Protein AF-A0A933K6M2-F1 (afdb_monomer)

Nearest PDB structures (foldseek):
  7vci-assembly1_T  TM=2.658E-01  e=5.026E-01  Xenopus laevis
  9hcj-assembly1_T0  TM=4.580E-01  e=2.898E+00  Dictyostelium discoideum
  6jwp-assembly2_J  TM=2.900E-01  e=1.683E+00  Saccharomyces cerevisiae S288C
  7e7n-assembly1_A  TM=2.172E-01  e=1.171E+00  Ralstonia solanacearum
  4kxr-assembly1_C  TM=1.695E-01  e=6.798E-01  Mycobacterium tuberculosis H37Rv

pLDDT: mean 86.78, std 10.96, range [39.22, 98.31]

Foldseek 3Di:
DDADPNAAEDAFKEWEDVVVLLVVLQVLLLVFLAKEKAADQLVSLLVRVVSNPNRPHYHAEYCDVVSVVVRPPDDPNHDHAQEWEWEAEANDTWTWIWMAGQQKIWIFTHDNVDTDIIMIGRPNVVSVVCVVPVDRRPDNYYDHQKYKHFPVVLLVVVQVLLQVFQEKEKWADAPVSCVSSVVSNVVHNYAYEHAPPDPVCVVCLVPQSYFHFGSYQYWYHYHNHTWGWIWMDGHQKIWIWTGDDRDTGIIMIGPDSVVSVVVVVVRVVRRVPTHRSDDD

Mean predicted aligned error: 6.23 Å

Radius of gyration: 20.17 Å; Cα contacts (8 Å, |Δi|>4): 562; chains: 1; bounding box: 57×34×56 Å

Solvent-accessible surface area (backbone atoms only — not comparable to full-atom values): 14867 Å² total; per-residue (Å²): 129,56,69,56,98,90,20,44,51,42,65,47,29,37,39,39,53,60,73,60,35,53,51,51,51,52,51,53,43,64,75,44,60,40,36,35,44,30,40,49,60,60,71,54,46,53,65,50,53,73,59,51,72,86,34,88,54,64,43,43,31,31,65,37,72,69,46,63,76,66,44,75,88,68,58,90,80,51,39,64,34,68,25,51,42,27,32,36,50,68,85,41,83,25,44,41,13,40,41,37,46,95,70,38,37,33,42,40,31,26,54,103,90,42,79,77,45,28,36,38,39,48,38,65,70,58,51,51,50,53,66,75,62,41,57,67,79,70,40,74,56,75,41,52,53,29,39,33,36,49,46,65,61,34,49,50,56,49,52,63,47,39,68,72,30,65,30,34,36,39,36,45,61,58,68,69,59,48,64,70,45,42,83,37,34,74,76,24,56,52,39,37,34,37,50,79,82,42,73,62,50,71,79,41,40,88,39,89,53,34,26,26,38,66,75,54,48,49,29,33,31,52,74,89,38,84,26,45,51,20,36,39,35,48,63,82,42,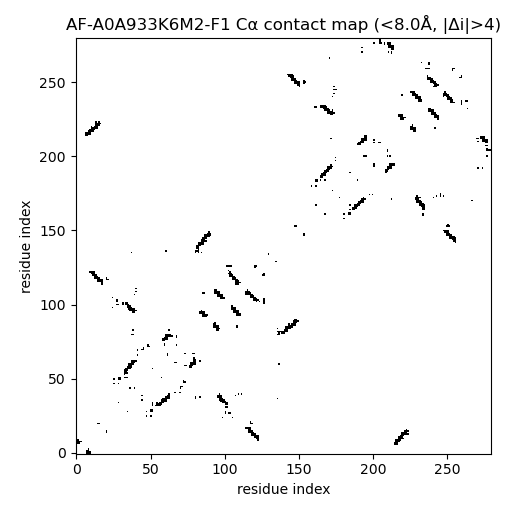32,34,42,42,32,30,49,96,92,45,66,70,39,26,33,36,41,66,30,64,69,60,29,50,53,53,48,52,51,48,57,51,50,57,72,75,29,42,73,45,67,83,130

Structure (mmCIF, N/CA/C/O backbone):
data_AF-A0A933K6M2-F1
#
_entry.id   AF-A0A933K6M2-F1
#
loop_
_atom_site.group_PDB
_atom_site.id
_atom_site.type_symbol
_atom_site.label_atom_id
_atom_site.label_alt_id
_atom_site.label_comp_id
_atom_site.label_asym_id
_atom_site.label_entity_id
_atom_site.label_seq_id
_atom_site.pdbx_PDB_ins_code
_atom_site.Cartn_x
_atom_site.Cartn_y
_atom_site.Cartn_z
_atom_site.occupancy
_atom_site.B_iso_or_equiv
_atom_site.auth_seq_id
_atom_site.auth_comp_id
_atom_site.auth_asym_id
_atom_site.auth_atom_id
_atom_site.pdbx_PDB_model_num
ATOM 1 N N . MET A 1 1 ? 19.913 -3.105 9.922 1.00 52.12 1 MET A N 1
ATOM 2 C CA . MET A 1 1 ? 19.134 -4.018 9.054 1.00 52.12 1 MET A CA 1
ATOM 3 C C . MET A 1 1 ? 19.790 -5.387 9.096 1.00 52.12 1 MET A C 1
ATOM 5 O O . MET A 1 1 ? 21.018 -5.410 9.120 1.00 52.12 1 MET A O 1
ATOM 9 N N . PRO A 1 2 ? 19.021 -6.485 9.157 1.00 52.66 2 PRO A N 1
ATOM 10 C CA . PRO A 1 2 ? 19.583 -7.828 9.236 1.00 52.66 2 PRO A CA 1
ATOM 11 C C . PRO A 1 2 ? 20.330 -8.190 7.946 1.00 52.66 2 PRO A C 1
ATOM 13 O O . PRO A 1 2 ? 19.919 -7.815 6.843 1.00 52.66 2 PRO A O 1
ATOM 16 N N . LEU A 1 3 ? 21.449 -8.891 8.117 1.00 47.53 3 LEU A N 1
ATOM 17 C CA . LEU A 1 3 ? 22.210 -9.506 7.038 1.00 47.53 3 LEU A CA 1
ATOM 18 C C . LEU A 1 3 ? 21.854 -10.993 7.006 1.00 47.53 3 LEU A C 1
ATOM 20 O O . LEU A 1 3 ? 21.979 -11.662 8.028 1.00 47.53 3 LEU A O 1
ATOM 24 N N . ASP A 1 4 ? 21.438 -11.501 5.852 1.00 49.44 4 ASP A N 1
ATOM 25 C CA . ASP A 1 4 ? 21.272 -12.934 5.596 1.00 49.44 4 ASP A CA 1
ATOM 26 C C . ASP A 1 4 ? 22.211 -13.327 4.455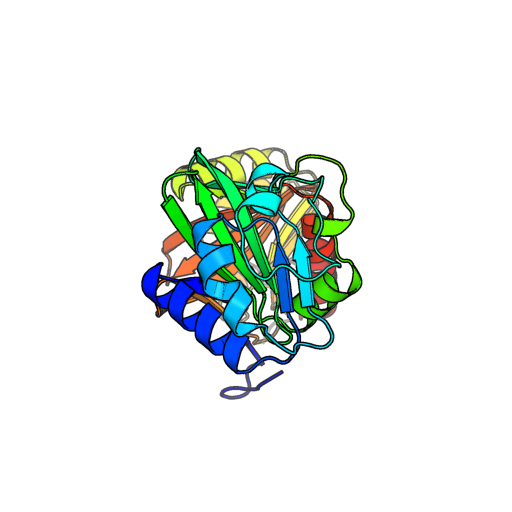 1.00 49.44 4 ASP A C 1
ATOM 28 O O . ASP A 1 4 ? 22.185 -12.717 3.384 1.00 49.44 4 ASP A O 1
ATOM 32 N N . GLN A 1 5 ? 23.103 -14.286 4.706 1.00 58.16 5 GLN A N 1
ATOM 33 C CA . GLN A 1 5 ? 24.136 -14.721 3.753 1.00 58.16 5 GLN A CA 1
ATOM 34 C C . GLN A 1 5 ? 24.934 -13.558 3.118 1.00 58.16 5 GLN A C 1
ATOM 36 O O . GLN A 1 5 ? 25.222 -13.557 1.920 1.00 58.16 5 GLN A O 1
ATOM 41 N N . GLY A 1 6 ? 25.260 -12.529 3.910 1.00 59.66 6 GLY A N 1
ATOM 42 C CA . GLY A 1 6 ? 25.994 -11.343 3.447 1.00 59.66 6 GLY A CA 1
ATOM 43 C C . GLY A 1 6 ? 25.158 -10.326 2.657 1.00 59.66 6 GLY A C 1
ATOM 44 O O . GLY A 1 6 ? 25.699 -9.318 2.207 1.00 59.66 6 GLY A O 1
ATOM 45 N N . ARG A 1 7 ? 23.846 -10.545 2.516 1.00 62.25 7 ARG A N 1
ATOM 46 C CA . ARG A 1 7 ? 22.919 -9.633 1.838 1.00 62.25 7 ARG A CA 1
ATOM 47 C C . ARG A 1 7 ? 22.041 -8.898 2.829 1.00 62.25 7 ARG A C 1
ATOM 49 O O . ARG A 1 7 ? 21.577 -9.470 3.809 1.00 62.25 7 ARG A O 1
ATOM 56 N N . TYR A 1 8 ? 21.753 -7.636 2.537 1.00 70.00 8 TYR A N 1
ATOM 57 C CA . TYR A 1 8 ? 20.709 -6.915 3.258 1.00 70.00 8 TYR A CA 1
ATOM 58 C C . TYR A 1 8 ? 19.358 -7.550 2.944 1.00 70.00 8 TYR A C 1
ATOM 60 O O . TYR A 1 8 ? 19.013 -7.700 1.778 1.00 70.00 8 TYR A O 1
ATOM 68 N N . VAL A 1 9 ? 18.580 -7.912 3.958 1.00 71.31 9 VAL A N 1
ATOM 69 C CA . VAL A 1 9 ? 17.238 -8.466 3.749 1.00 71.31 9 VAL A CA 1
ATOM 70 C C . VAL A 1 9 ? 16.207 -7.551 4.387 1.00 71.31 9 VAL A C 1
ATOM 72 O O . VAL A 1 9 ? 16.326 -7.177 5.553 1.00 71.31 9 VAL A O 1
ATOM 75 N N . LEU A 1 10 ? 15.198 -7.171 3.603 1.00 78.44 10 LEU A N 1
ATOM 76 C CA . LEU A 1 10 ? 14.096 -6.329 4.046 1.00 78.44 10 LEU A CA 1
ATOM 77 C C . LEU A 1 10 ? 12.763 -6.927 3.593 1.00 78.44 10 LEU A C 1
ATOM 79 O O . LEU A 1 10 ? 12.422 -6.889 2.409 1.00 78.44 10 LEU A O 1
ATOM 83 N N . LYS A 1 11 ? 11.991 -7.424 4.564 1.00 83.81 11 LYS A N 1
ATOM 84 C CA . LYS A 1 11 ? 10.558 -7.668 4.395 1.00 83.81 11 LYS A CA 1
ATOM 85 C C . LYS A 1 11 ? 9.846 -6.323 4.462 1.00 83.81 11 LYS A C 1
ATOM 87 O O . LYS A 1 11 ? 9.795 -5.704 5.524 1.00 83.81 11 LYS A O 1
ATOM 92 N N . VAL A 1 12 ? 9.313 -5.869 3.335 1.00 82.69 12 VAL A N 1
ATOM 93 C CA . VAL A 1 12 ? 8.558 -4.609 3.282 1.00 82.69 12 VAL A CA 1
ATOM 94 C C . VAL A 1 12 ? 7.199 -4.787 3.950 1.00 82.69 12 VAL A C 1
ATOM 96 O O . VAL A 1 12 ? 6.752 -3.921 4.700 1.00 82.69 12 VAL A O 1
ATOM 99 N N . GLY A 1 13 ? 6.557 -5.928 3.712 1.00 87.69 13 GLY A N 1
ATOM 100 C CA . GLY A 1 13 ? 5.227 -6.190 4.225 1.00 87.69 13 GLY A CA 1
ATOM 101 C C . GLY A 1 13 ? 4.684 -7.560 3.854 1.00 87.69 13 GLY A C 1
ATOM 102 O O . GLY A 1 13 ? 5.398 -8.412 3.315 1.00 87.69 13 GLY A O 1
ATOM 103 N N . GLU A 1 14 ? 3.412 -7.760 4.172 1.00 92.19 14 GLU A N 1
ATOM 104 C CA . GLU A 1 14 ? 2.682 -9.000 3.927 1.00 92.19 14 GLU A CA 1
ATOM 105 C C . GLU A 1 14 ? 1.222 -8.726 3.564 1.00 92.19 14 GLU A C 1
ATOM 107 O O . GLU A 1 14 ? 0.588 -7.862 4.155 1.00 92.19 14 GLU A O 1
ATOM 112 N N . ILE A 1 15 ? 0.677 -9.454 2.592 1.00 91.00 15 ILE A N 1
ATOM 113 C CA . ILE A 1 15 ? -0.762 -9.531 2.329 1.00 91.00 15 ILE A CA 1
ATOM 114 C C . ILE A 1 15 ? -1.248 -10.860 2.887 1.00 91.00 15 ILE A C 1
ATOM 116 O O . ILE A 1 15 ? -0.758 -11.922 2.492 1.00 91.00 15 ILE A O 1
ATOM 120 N N . PHE A 1 16 ? -2.227 -10.779 3.780 1.00 92.50 16 PHE A N 1
ATOM 121 C CA . PHE A 1 16 ? -2.747 -11.927 4.502 1.00 92.50 16 PHE A CA 1
ATOM 122 C C . PHE A 1 16 ? -4.028 -12.461 3.875 1.00 92.50 16 PHE A C 1
ATOM 124 O O . PHE A 1 16 ? -4.884 -11.700 3.419 1.00 92.50 16 PHE A O 1
ATOM 131 N N . GLU A 1 17 ? -4.210 -13.772 4.013 1.00 93.56 17 GLU A N 1
ATOM 132 C CA . GLU A 1 17 ? -5.548 -14.347 4.124 1.00 93.56 17 GLU A CA 1
ATOM 133 C C . GLU A 1 17 ? -6.270 -13.717 5.317 1.00 93.56 17 GLU A C 1
ATOM 135 O O . GLU A 1 17 ? -5.686 -13.594 6.398 1.00 93.56 17 GLU A O 1
ATOM 140 N N . ILE A 1 18 ? -7.537 -13.336 5.150 1.00 95.31 18 ILE A N 1
ATOM 141 C CA . ILE A 1 18 ? -8.247 -12.507 6.138 1.00 95.31 18 ILE A CA 1
ATOM 142 C C . ILE A 1 18 ? -8.196 -13.090 7.560 1.00 95.31 18 ILE A C 1
ATOM 144 O O . ILE A 1 18 ? -7.802 -12.352 8.466 1.00 95.31 18 ILE A O 1
ATOM 148 N N . PRO A 1 19 ? -8.483 -14.387 7.801 1.00 96.00 19 PRO A N 1
ATOM 149 C CA . PRO A 1 19 ? -8.403 -14.948 9.149 1.00 96.00 19 PRO A CA 1
ATOM 150 C C . PRO A 1 19 ? -7.000 -14.849 9.763 1.00 96.00 19 PRO A C 1
ATOM 152 O O . PRO A 1 19 ? -6.864 -14.512 10.938 1.00 96.00 19 PRO A O 1
ATOM 155 N N . LYS A 1 20 ? -5.949 -15.082 8.963 1.00 95.56 20 LYS A N 1
ATOM 156 C CA . LYS A 1 20 ? -4.553 -14.979 9.416 1.00 95.56 20 LYS A CA 1
ATOM 157 C C . LYS A 1 20 ? -4.180 -13.534 9.735 1.00 95.56 20 LYS A C 1
ATOM 159 O O . LYS A 1 20 ? -3.557 -13.285 10.760 1.00 95.56 20 LYS A O 1
ATOM 164 N N . GLY A 1 21 ? -4.601 -12.586 8.897 1.00 95.94 21 GLY A N 1
ATOM 165 C CA . GLY A 1 21 ? -4.358 -11.161 9.118 1.00 95.94 21 GLY A CA 1
ATOM 166 C C . GLY A 1 21 ? -5.023 -10.663 10.397 1.00 95.94 21 GLY A C 1
ATOM 167 O O . GLY A 1 21 ? -4.386 -9.984 11.196 1.00 95.94 21 GLY A O 1
ATOM 168 N N . LEU A 1 22 ? -6.276 -11.062 10.640 1.00 97.75 22 LEU A N 1
ATOM 169 C CA . LEU A 1 22 ? -6.982 -10.727 11.878 1.00 97.75 22 LEU A CA 1
ATOM 170 C C . LEU A 1 22 ? -6.303 -11.325 13.113 1.00 97.75 22 LEU A C 1
ATOM 172 O O . LEU A 1 22 ? -6.186 -10.629 14.117 1.00 97.75 22 LEU A O 1
ATOM 176 N N . ALA A 1 23 ? -5.844 -12.577 13.043 1.00 97.44 23 ALA A N 1
ATOM 177 C CA . ALA A 1 23 ? -5.113 -13.213 14.137 1.00 97.44 23 ALA A CA 1
ATOM 178 C C . ALA A 1 23 ? -3.768 -12.518 14.411 1.00 97.44 23 ALA A C 1
ATOM 180 O O . ALA A 1 23 ? -3.417 -12.287 15.566 1.00 97.44 23 ALA A O 1
ATOM 181 N N . GLN A 1 24 ? -3.044 -12.128 13.358 1.00 96.81 24 GLN A N 1
ATOM 182 C CA . GLN A 1 24 ? -1.769 -11.426 13.488 1.00 96.81 24 GLN A CA 1
ATOM 183 C C . GLN A 1 24 ? -1.942 -10.027 14.099 1.00 96.81 24 GLN A C 1
ATOM 185 O O . GLN A 1 24 ? -1.180 -9.655 14.988 1.00 96.81 24 GLN A O 1
ATOM 190 N N . ILE A 1 25 ? -2.972 -9.278 13.685 1.00 98.12 25 ILE A N 1
ATOM 191 C CA . ILE A 1 25 ? -3.348 -7.997 14.307 1.00 98.12 25 ILE A CA 1
ATOM 192 C C . ILE A 1 25 ? -3.617 -8.186 15.803 1.00 98.12 25 ILE A C 1
ATOM 194 O O . ILE A 1 25 ? -3.141 -7.409 16.627 1.00 98.12 25 ILE A O 1
ATOM 198 N N . GLU A 1 26 ? -4.386 -9.217 16.153 1.00 98.31 26 GLU A N 1
ATOM 199 C CA . GLU A 1 26 ? -4.753 -9.527 17.533 1.00 98.31 26 GLU A CA 1
ATOM 200 C C . GLU A 1 26 ? -3.519 -9.772 18.408 1.00 98.31 26 GLU A C 1
ATOM 202 O O . GLU A 1 26 ? -3.407 -9.225 19.507 1.00 98.31 26 GLU A O 1
ATOM 207 N N . GLU A 1 27 ? -2.575 -10.563 17.897 1.00 97.62 27 GLU A N 1
ATOM 208 C CA . GLU A 1 27 ? -1.323 -10.878 18.579 1.00 97.62 27 GLU A CA 1
ATOM 209 C C . GLU A 1 27 ? -0.429 -9.644 18.745 1.00 97.62 27 GLU A C 1
ATOM 211 O O . GLU A 1 27 ? 0.088 -9.383 19.835 1.00 97.62 27 GLU A O 1
ATOM 216 N N . ASP A 1 28 ? -0.285 -8.844 17.689 1.00 97.31 28 ASP A N 1
ATOM 217 C CA . ASP A 1 28 ? 0.512 -7.620 17.725 1.00 97.31 28 ASP A CA 1
ATOM 218 C C . ASP A 1 28 ? -0.063 -6.588 18.690 1.00 97.31 28 ASP A C 1
ATOM 220 O O . ASP A 1 28 ? 0.702 -5.925 19.396 1.00 97.31 28 ASP A O 1
ATOM 224 N N . LEU A 1 29 ? -1.392 -6.463 18.753 1.00 97.88 29 LEU A N 1
ATOM 225 C CA . LEU A 1 29 ? -2.043 -5.657 19.776 1.00 97.88 29 LEU A CA 1
ATOM 226 C C . LEU A 1 29 ? -1.671 -6.219 21.149 1.00 97.88 29 LEU A C 1
ATOM 228 O O . LEU A 1 29 ? -0.980 -5.533 21.887 1.00 97.88 29 LEU A O 1
ATOM 232 N N . ARG A 1 30 ? -1.954 -7.486 21.473 1.00 96.69 30 ARG A N 1
ATOM 233 C CA . ARG A 1 30 ? -1.632 -8.058 22.803 1.00 96.69 30 ARG A CA 1
ATOM 234 C C . ARG A 1 30 ? -0.191 -7.826 23.275 1.00 96.69 30 ARG A C 1
ATOM 236 O O . ARG A 1 30 ? 0.030 -7.604 24.467 1.00 96.69 30 ARG A O 1
ATOM 243 N N . ARG A 1 31 ? 0.784 -7.871 22.363 1.00 95.94 31 ARG A N 1
ATOM 244 C CA . ARG A 1 31 ? 2.211 -7.640 22.661 1.00 95.94 31 ARG A CA 1
ATOM 245 C C . ARG A 1 31 ? 2.594 -6.164 22.772 1.00 95.94 31 ARG A C 1
ATOM 247 O O . ARG A 1 31 ? 3.652 -5.838 23.310 1.00 95.94 31 ARG A O 1
ATOM 254 N N . SER A 1 32 ? 1.757 -5.270 22.267 1.00 95.62 32 SER A N 1
ATOM 255 C CA . SER A 1 32 ? 1.987 -3.833 22.256 1.00 95.62 32 SER A CA 1
ATOM 256 C C . SER A 1 32 ? 1.527 -3.154 23.548 1.00 95.62 32 SER A C 1
ATOM 258 O O . SER A 1 32 ? 0.744 -3.668 24.343 1.00 95.62 32 SER A O 1
ATOM 260 N N . ARG A 1 33 ? 2.043 -1.941 23.766 1.00 94.25 33 ARG A N 1
ATOM 261 C CA . ARG A 1 33 ? 1.618 -1.022 24.846 1.00 94.25 33 ARG A CA 1
ATOM 262 C C . ARG A 1 33 ? 1.109 0.321 24.318 1.00 94.25 33 ARG A C 1
ATOM 264 O O . ARG A 1 33 ? 0.780 1.224 25.088 1.00 94.25 33 ARG A O 1
ATOM 271 N N . LYS A 1 34 ? 1.105 0.460 22.995 1.00 94.88 34 LYS A N 1
ATOM 272 C CA . LYS A 1 34 ? 0.702 1.640 22.244 1.00 94.88 34 LYS A CA 1
ATOM 273 C C . LYS A 1 34 ? 0.085 1.166 20.935 1.00 94.88 34 LYS A C 1
ATOM 275 O O . LYS A 1 34 ? 0.632 0.257 20.318 1.00 94.88 34 LYS A O 1
ATOM 280 N N . ALA A 1 35 ? -1.006 1.790 20.514 1.00 95.81 35 ALA A N 1
ATOM 281 C CA . ALA A 1 35 ? -1.608 1.523 19.219 1.00 95.81 35 ALA A CA 1
ATOM 282 C C . ALA A 1 35 ? -2.380 2.746 18.718 1.00 95.81 35 ALA A C 1
ATOM 284 O O . ALA A 1 35 ? -2.786 3.599 19.506 1.00 95.81 35 ALA A O 1
ATOM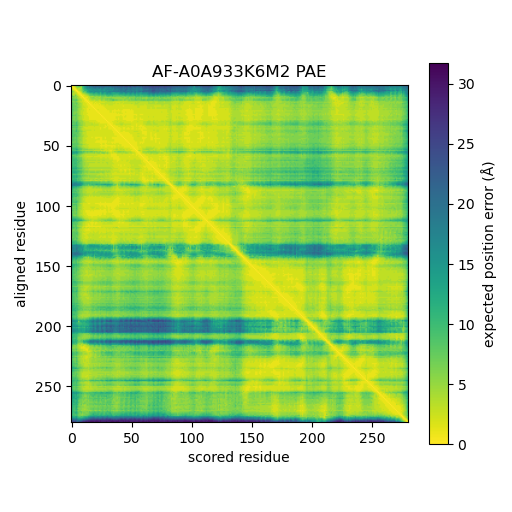 285 N N . ARG A 1 36 ? -2.605 2.811 17.411 1.00 94.50 36 ARG A N 1
ATOM 286 C CA . ARG A 1 36 ? -3.594 3.695 16.798 1.00 94.50 36 ARG A CA 1
ATOM 287 C C . ARG A 1 36 ? -4.570 2.842 16.001 1.00 94.50 36 ARG A C 1
ATOM 289 O O . ARG A 1 36 ? -4.126 2.041 15.184 1.00 94.50 36 ARG A O 1
ATOM 296 N N . LEU A 1 37 ? -5.863 3.016 16.249 1.00 95.12 37 LEU A N 1
ATOM 297 C CA . LEU A 1 37 ? -6.948 2.343 15.537 1.00 95.12 37 LEU A CA 1
ATOM 298 C C . LEU A 1 37 ? -7.756 3.405 14.801 1.00 95.12 37 LEU A C 1
ATOM 300 O O . LEU A 1 37 ? -8.379 4.244 15.444 1.00 95.12 37 LEU A O 1
ATOM 304 N N . ASN A 1 38 ? -7.738 3.388 13.472 1.00 92.81 38 ASN A N 1
ATOM 305 C CA . ASN A 1 38 ? -8.387 4.406 12.655 1.00 92.81 38 ASN A CA 1
ATOM 306 C C . ASN A 1 38 ? -9.284 3.784 11.591 1.00 92.81 38 ASN A C 1
ATOM 308 O O . ASN A 1 38 ? -8.859 2.871 10.890 1.00 92.81 38 ASN A O 1
ATOM 312 N N . ASN A 1 39 ? -10.475 4.352 11.407 1.00 92.50 39 ASN A N 1
ATOM 313 C CA . ASN A 1 39 ? -11.369 4.065 10.281 1.00 92.50 39 ASN A CA 1
ATOM 314 C C . ASN A 1 39 ? -11.649 2.561 10.069 1.00 92.50 39 ASN A C 1
ATOM 316 O O . ASN A 1 39 ? -11.747 2.065 8.943 1.00 92.50 39 ASN A O 1
ATOM 320 N N . LEU A 1 40 ? -11.714 1.811 11.171 1.00 94.62 40 LEU A N 1
ATOM 321 C CA . LEU A 1 40 ? -12.019 0.385 11.146 1.00 94.62 40 LEU A CA 1
ATOM 322 C C . LEU A 1 40 ? -13.525 0.173 10.966 1.00 94.62 40 LEU A C 1
ATOM 324 O O . LEU A 1 40 ? -14.306 0.975 11.482 1.00 94.62 40 LEU A O 1
ATOM 328 N N . PRO A 1 41 ? -13.956 -0.925 10.323 1.00 95.19 41 PRO A N 1
ATOM 329 C CA . PRO A 1 41 ? -15.353 -1.334 10.399 1.00 95.19 41 PRO A CA 1
ATOM 330 C C . PRO A 1 41 ? -15.742 -1.581 11.864 1.00 95.19 41 PRO A C 1
ATOM 332 O O . PRO A 1 41 ? -14.918 -2.036 12.666 1.00 95.19 41 PRO A O 1
ATOM 335 N N . THR A 1 42 ? -16.997 -1.286 12.212 1.00 95.50 42 THR A N 1
ATOM 336 C CA . THR A 1 42 ? -17.491 -1.307 13.601 1.00 95.50 42 THR A CA 1
ATOM 337 C C . THR A 1 42 ? -17.212 -2.630 14.304 1.00 95.50 42 THR A C 1
ATOM 339 O O . THR A 1 42 ? -16.688 -2.616 15.414 1.00 95.50 42 THR A O 1
ATOM 342 N N . ASP A 1 43 ? -17.436 -3.761 13.640 1.00 96.19 43 ASP A N 1
ATOM 343 C CA . ASP A 1 43 ? -17.205 -5.085 14.228 1.00 96.19 43 ASP A CA 1
ATOM 344 C C . ASP A 1 43 ? -15.737 -5.314 14.610 1.00 96.19 43 ASP A C 1
ATOM 346 O O . ASP A 1 43 ? -15.439 -5.901 15.652 1.00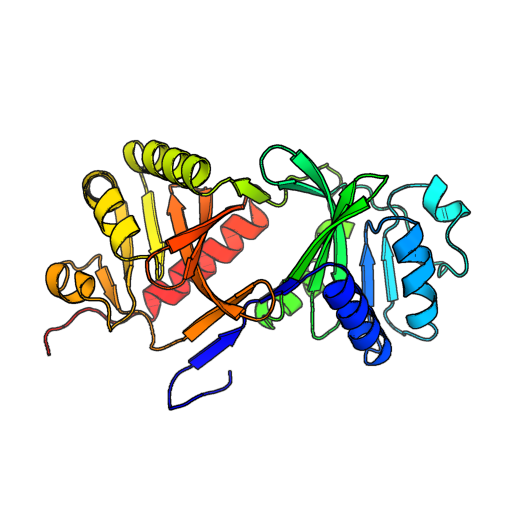 96.19 43 ASP A O 1
ATOM 350 N N . LEU A 1 44 ? -14.792 -4.800 13.813 1.00 96.94 44 LEU A N 1
ATOM 351 C CA . LEU A 1 44 ? -13.372 -4.879 14.156 1.00 96.94 44 LEU A CA 1
ATOM 352 C C . LEU A 1 44 ? -12.993 -3.912 15.272 1.00 96.94 44 LEU A C 1
ATOM 354 O O . LEU A 1 44 ? -12.163 -4.265 16.108 1.00 96.94 44 LEU A O 1
ATOM 358 N N . ALA A 1 45 ? -13.590 -2.719 15.314 1.00 96.00 45 ALA A N 1
ATOM 359 C CA . ALA A 1 45 ? -13.383 -1.796 16.425 1.00 96.00 45 ALA A CA 1
ATOM 360 C C . ALA A 1 45 ? -13.858 -2.426 17.747 1.00 96.00 45 ALA A C 1
ATOM 362 O O . ALA A 1 45 ? -13.095 -2.457 18.711 1.00 96.00 45 ALA A O 1
ATOM 363 N N . VAL A 1 46 ? -15.058 -3.021 17.761 1.00 96.69 46 VAL A N 1
ATOM 364 C CA . VAL A 1 46 ? -15.605 -3.768 18.909 1.00 96.69 46 VAL A CA 1
ATOM 365 C C . VAL A 1 46 ? -14.691 -4.932 19.299 1.00 96.69 46 VAL A C 1
ATOM 367 O O . VAL A 1 46 ? -14.436 -5.141 20.483 1.00 96.69 46 VAL A O 1
ATOM 370 N N . LYS A 1 47 ? -14.156 -5.669 18.318 1.00 96.81 47 LYS A N 1
ATOM 371 C CA . LYS A 1 47 ? -13.259 -6.804 18.569 1.00 96.81 47 LYS A CA 1
ATOM 372 C C . LYS A 1 47 ? -11.912 -6.382 19.168 1.00 96.81 47 LYS A C 1
ATOM 374 O O . LYS A 1 47 ? -11.421 -7.033 20.089 1.00 96.81 47 LYS A O 1
ATOM 379 N N . PHE A 1 48 ? -11.271 -5.354 18.616 1.00 97.56 48 PHE A N 1
ATOM 380 C CA . PHE A 1 48 ? -9.869 -5.046 18.915 1.00 97.56 48 PHE A CA 1
ATOM 381 C C . PHE A 1 48 ? -9.672 -4.038 20.040 1.00 97.56 48 PHE A C 1
ATOM 383 O O . PHE A 1 48 ? -8.656 -4.104 20.731 1.00 97.56 48 PHE A O 1
ATOM 390 N N . LEU A 1 49 ? -10.623 -3.134 20.267 1.00 96.00 49 LEU A N 1
ATOM 391 C CA . LEU A 1 49 ? -10.496 -2.120 21.309 1.00 96.00 49 LEU A CA 1
ATOM 392 C C . LEU A 1 49 ? -10.289 -2.716 22.720 1.00 96.00 49 LEU A C 1
ATOM 394 O O . LEU A 1 49 ? -9.383 -2.241 23.413 1.00 96.00 49 LEU A O 1
ATOM 398 N N . PRO A 1 50 ? -10.980 -3.802 23.136 1.00 96.44 50 PRO A N 1
ATOM 399 C CA . PRO A 1 50 ? -10.733 -4.444 24.431 1.00 96.44 50 PRO A CA 1
ATOM 400 C C . PRO A 1 50 ? -9.291 -4.937 24.636 1.00 96.44 50 PRO A C 1
ATOM 402 O O . PRO A 1 50 ? -8.824 -5.028 25.769 1.00 96.44 50 PRO A O 1
ATOM 405 N N . LEU A 1 51 ? -8.545 -5.216 23.561 1.00 96.88 51 LEU A N 1
ATOM 406 C CA . LEU A 1 51 ? -7.144 -5.659 23.638 1.00 96.88 51 LEU A CA 1
ATOM 407 C C . LEU A 1 51 ? -6.172 -4.518 23.966 1.00 96.88 51 LEU A C 1
ATOM 409 O O . LEU A 1 51 ? -5.004 -4.766 24.267 1.00 96.88 51 LEU A O 1
ATOM 413 N N . THR A 1 52 ? -6.650 -3.275 23.898 1.00 95.62 52 THR A N 1
ATOM 414 C CA . THR A 1 52 ? -5.852 -2.058 24.092 1.00 95.62 52 THR A CA 1
ATOM 415 C C . THR A 1 52 ? -6.057 -1.402 25.458 1.00 95.62 52 THR A C 1
ATOM 417 O O . THR A 1 52 ? -5.523 -0.322 25.724 1.00 95.62 52 THR A O 1
ATOM 420 N N . VAL A 1 53 ? -6.803 -2.055 26.356 1.00 93.06 53 VAL A N 1
ATOM 421 C CA . VAL A 1 53 ? -7.041 -1.568 27.720 1.00 93.06 53 VAL A CA 1
ATOM 422 C C . VAL A 1 53 ? -5.708 -1.342 28.443 1.00 93.06 53 VAL A C 1
ATOM 424 O O . VAL A 1 53 ? -4.828 -2.202 28.471 1.00 93.06 53 VAL A O 1
ATOM 427 N N . GLY A 1 54 ? -5.550 -0.149 29.022 1.00 92.19 54 GLY A N 1
ATOM 428 C CA . GLY A 1 54 ? -4.339 0.257 29.741 1.00 92.19 54 GLY A CA 1
ATOM 429 C C . GLY A 1 54 ? -3.199 0.779 28.858 1.00 92.19 54 GLY A C 1
ATOM 430 O O . GLY A 1 54 ? -2.116 1.074 29.372 1.00 92.19 54 GLY A O 1
ATOM 431 N N . TYR A 1 55 ? -3.397 0.924 27.544 1.00 95.50 55 TYR A N 1
ATOM 432 C CA . TYR A 1 55 ? -2.372 1.499 26.673 1.00 95.50 55 TYR A CA 1
ATOM 433 C C . TYR A 1 55 ? -2.206 2.991 26.939 1.00 95.50 55 TYR A C 1
ATOM 435 O O . TYR A 1 55 ? -3.137 3.777 26.790 1.00 95.50 55 TYR A O 1
ATOM 443 N N . LYS A 1 56 ? -0.975 3.405 27.250 1.00 86.75 56 LYS A N 1
ATOM 444 C CA . LYS A 1 56 ? -0.661 4.810 27.560 1.00 86.75 56 LYS A CA 1
ATOM 445 C C . LYS A 1 56 ? -0.703 5.741 26.345 1.00 86.75 56 LYS A C 1
ATOM 447 O O . LYS A 1 56 ? -0.726 6.951 26.515 1.00 86.75 56 LYS A O 1
ATOM 452 N N . GLY A 1 57 ? -0.669 5.200 25.128 1.00 85.94 57 GLY A N 1
ATOM 453 C CA . GLY A 1 57 ? -0.685 5.993 23.895 1.00 85.94 57 GLY A CA 1
ATOM 454 C C . GLY A 1 57 ? -1.654 5.445 22.859 1.00 85.94 57 GLY A C 1
ATOM 455 O O . GLY A 1 57 ? -1.284 5.334 21.691 1.00 85.94 57 GLY A O 1
ATOM 456 N N . LEU A 1 58 ? -2.842 5.041 23.310 1.00 93.75 58 LEU A N 1
ATOM 457 C CA . LEU A 1 58 ? -3.938 4.661 22.431 1.00 93.75 58 LEU A CA 1
ATOM 458 C C . LEU A 1 58 ? -4.527 5.902 21.746 1.00 93.75 58 LEU A C 1
ATOM 460 O O . LEU A 1 58 ? -4.932 6.856 22.407 1.00 93.75 58 LEU A O 1
ATOM 464 N N . GLU A 1 59 ? -4.599 5.862 20.421 1.00 93.62 59 GLU A N 1
ATOM 465 C CA . GLU A 1 59 ? -5.288 6.858 19.599 1.00 93.62 59 GLU A CA 1
ATOM 466 C C . GLU A 1 59 ? -6.416 6.158 18.825 1.00 93.62 59 GLU A C 1
ATOM 468 O O . GLU A 1 59 ? -6.166 5.148 18.168 1.00 93.62 59 GLU A O 1
ATOM 473 N N . VAL A 1 60 ? -7.649 6.674 18.901 1.00 94.31 60 VAL A N 1
ATOM 474 C CA . VAL A 1 60 ? -8.814 6.071 18.229 1.00 94.31 60 VAL A CA 1
ATOM 475 C C . VAL A 1 60 ? -9.500 7.087 17.318 1.00 94.31 60 VAL A C 1
ATOM 477 O O . VAL A 1 60 ? -10.019 8.105 17.784 1.00 94.31 60 VAL A O 1
ATOM 480 N N . GLY A 1 61 ? -9.495 6.791 16.019 1.00 93.25 61 GLY A N 1
ATOM 481 C CA . GLY A 1 61 ? -10.219 7.500 14.972 1.00 93.25 61 GLY A CA 1
ATOM 482 C C . GLY A 1 61 ? -11.402 6.673 14.468 1.00 93.25 61 GLY A C 1
ATOM 483 O O . GLY A 1 61 ? -11.218 5.593 13.911 1.00 93.25 61 GLY A O 1
ATOM 484 N N . LEU A 1 62 ? -12.611 7.192 14.634 1.00 92.94 62 LEU A N 1
ATOM 485 C CA . LEU A 1 62 ? -13.865 6.527 14.278 1.00 92.94 62 LEU A CA 1
ATOM 486 C C . LEU A 1 62 ? -14.354 6.964 12.898 1.00 92.94 62 LEU A C 1
ATOM 488 O O . LEU A 1 62 ? -14.120 8.104 12.501 1.00 92.94 62 LEU A O 1
ATOM 492 N N . VAL A 1 63 ? -15.054 6.068 12.204 1.00 91.06 63 VAL A N 1
ATOM 493 C CA . VAL A 1 63 ? -15.613 6.305 10.863 1.00 91.06 63 VAL A CA 1
ATOM 494 C C . VAL A 1 63 ? -16.617 7.459 10.896 1.00 91.06 63 VAL A C 1
ATOM 496 O O . VAL A 1 63 ? -16.546 8.370 10.077 1.00 91.06 63 VAL A O 1
ATOM 499 N N . ASP A 1 64 ? -17.541 7.424 11.856 1.00 92.31 64 ASP A N 1
ATOM 500 C CA . ASP A 1 64 ? -18.630 8.384 11.996 1.00 92.31 64 ASP A CA 1
ATOM 501 C C . ASP A 1 64 ? -19.164 8.441 13.445 1.00 92.31 64 ASP A C 1
ATOM 503 O O . ASP A 1 64 ? -18.722 7.718 14.347 1.00 92.31 64 ASP A O 1
ATOM 507 N N . GLU A 1 65 ? -20.133 9.328 13.677 1.00 94.12 65 GLU A N 1
ATOM 508 C CA . GLU A 1 65 ? -20.796 9.484 14.978 1.00 94.12 65 GLU A CA 1
ATOM 509 C C . GLU A 1 65 ? -21.663 8.274 15.363 1.00 94.12 65 GLU A C 1
ATOM 511 O O . GLU A 1 65 ? -21.887 8.021 16.548 1.00 94.12 65 GLU A O 1
ATOM 516 N N . THR A 1 66 ? -22.140 7.495 14.390 1.00 94.44 66 THR A N 1
ATOM 517 C CA . THR A 1 66 ? -22.920 6.276 14.650 1.00 94.44 66 THR A CA 1
ATOM 518 C C . THR A 1 66 ? -22.032 5.215 15.290 1.00 94.44 66 THR A C 1
ATOM 520 O O . THR A 1 66 ? -22.389 4.626 16.314 1.00 94.44 66 THR A O 1
ATOM 523 N N . GLN A 1 67 ? -20.829 5.025 14.752 1.00 94.44 67 GLN A N 1
ATOM 524 C CA . GLN A 1 67 ? -19.824 4.139 15.312 1.00 94.44 67 GLN A CA 1
ATOM 525 C C . GLN A 1 67 ? -19.431 4.580 16.725 1.00 94.44 67 GLN A C 1
ATOM 527 O O . GLN A 1 67 ? -19.353 3.737 17.618 1.00 94.44 67 GLN A O 1
ATOM 532 N N . LYS A 1 68 ? -19.274 5.888 16.970 1.00 95.19 68 LYS A N 1
ATOM 533 C CA . LYS A 1 68 ? -18.966 6.424 18.308 1.00 95.19 68 LYS A CA 1
ATOM 534 C C . LYS A 1 68 ? -19.991 6.042 19.373 1.00 95.19 68 LYS A C 1
ATOM 536 O O . LYS A 1 68 ? -19.621 5.808 20.517 1.00 95.19 68 LYS A O 1
ATOM 541 N N . ARG A 1 69 ? -21.269 5.962 19.007 1.00 94.56 69 ARG A N 1
ATOM 542 C CA . ARG A 1 69 ? -22.348 5.559 19.926 1.00 94.56 69 ARG A CA 1
ATOM 543 C C . ARG A 1 69 ? -22.424 4.049 20.136 1.00 94.56 69 ARG A C 1
ATOM 545 O O . ARG A 1 69 ? -22.990 3.608 21.128 1.00 94.56 69 ARG A O 1
ATOM 552 N N . THR A 1 70 ? -21.888 3.275 19.195 1.00 94.62 70 THR A N 1
ATOM 553 C CA . THR A 1 70 ? -22.072 1.819 19.139 1.00 94.62 70 THR A CA 1
ATOM 554 C C . THR A 1 70 ? -20.877 1.059 19.704 1.00 94.62 70 THR A C 1
ATOM 556 O O . THR A 1 70 ? -21.052 0.003 20.305 1.00 94.62 70 THR A O 1
ATOM 559 N N . VAL A 1 71 ? -19.656 1.573 19.525 1.00 95.25 71 VAL A N 1
ATOM 560 C CA . VAL A 1 71 ? -18.439 0.909 20.008 1.00 95.25 71 VAL A CA 1
ATOM 561 C C . VAL A 1 71 ? -18.310 1.116 21.524 1.00 95.25 71 VAL A C 1
ATOM 563 O O . VAL A 1 71 ? -18.167 2.254 21.974 1.00 95.25 71 VAL A O 1
ATOM 566 N N . PRO A 1 72 ? -18.340 0.045 22.337 1.00 93.50 72 PRO A N 1
ATOM 567 C CA . PRO A 1 72 ? -18.228 0.156 23.784 1.00 93.50 72 PRO A CA 1
ATOM 568 C C . PRO A 1 72 ? -16.771 0.363 24.213 1.00 93.50 72 PRO A C 1
ATOM 570 O O . PRO A 1 72 ? -15.845 -0.083 23.541 1.00 93.50 72 PRO A O 1
ATOM 573 N N . GLY A 1 73 ? -16.561 0.988 25.375 1.00 91.50 73 GLY A N 1
ATOM 574 C CA . GLY A 1 73 ? -15.226 1.113 25.977 1.00 91.50 73 GLY A CA 1
ATOM 575 C C . GLY A 1 73 ? -14.280 2.068 25.243 1.00 91.50 73 GLY A C 1
ATOM 576 O O . GLY A 1 73 ? -13.063 1.938 25.373 1.00 91.50 73 GLY A O 1
ATOM 577 N N . LEU A 1 74 ? -14.821 3.011 24.464 1.00 93.81 74 LEU A N 1
ATOM 578 C CA . LEU A 1 74 ? -14.029 4.063 23.830 1.00 93.81 74 LEU A CA 1
ATOM 579 C C . LEU A 1 74 ? -13.323 4.927 24.883 1.00 93.81 74 LEU A C 1
ATOM 581 O O . LEU A 1 74 ? -13.958 5.323 25.860 1.00 93.81 74 LEU A O 1
ATOM 585 N N . PRO A 1 75 ? -12.034 5.258 24.690 1.00 92.56 75 PRO A N 1
ATOM 586 C CA . PRO A 1 75 ? -11.386 6.264 25.518 1.00 92.56 75 PRO A CA 1
ATOM 587 C C . PRO A 1 75 ? -11.998 7.643 25.241 1.00 92.56 75 PRO A C 1
ATOM 589 O O . PRO A 1 75 ? -12.411 7.922 24.115 1.00 92.56 75 PRO A O 1
ATOM 592 N N . ASP A 1 76 ? -11.957 8.548 26.221 1.00 90.50 76 ASP A N 1
ATOM 593 C CA . ASP A 1 76 ? -12.449 9.930 26.064 1.00 90.50 76 ASP A CA 1
ATOM 594 C C . ASP A 1 76 ? -11.758 10.690 24.918 1.00 90.50 76 ASP A C 1
ATOM 596 O O . ASP A 1 76 ? -12.311 11.624 24.339 1.00 90.50 76 ASP A O 1
ATOM 600 N N . SER A 1 77 ? -10.539 10.274 24.561 1.00 90.38 77 SER A N 1
ATOM 601 C CA . SER A 1 77 ? -9.767 10.822 23.445 1.00 90.38 77 SER A CA 1
ATOM 602 C C . SER A 1 77 ? -10.239 10.353 22.061 1.00 90.38 77 SER A C 1
ATOM 604 O O . SER A 1 77 ? -9.723 10.845 21.052 1.00 90.38 77 SER A O 1
ATOM 606 N N . ALA A 1 78 ? -11.185 9.409 21.983 1.00 92.75 78 ALA A N 1
ATOM 607 C CA . ALA A 1 78 ? -11.710 8.906 20.721 1.00 92.75 78 ALA A CA 1
ATOM 608 C C . ALA A 1 78 ? -12.484 9.994 19.966 1.00 92.75 78 ALA A C 1
ATOM 610 O O . ALA A 1 78 ? -13.354 10.682 20.509 1.00 92.75 78 ALA A O 1
ATOM 611 N N . LYS A 1 79 ? -12.199 10.122 18.670 1.00 92.69 79 LYS A N 1
ATOM 612 C CA . LYS A 1 79 ? -12.798 11.147 17.811 1.00 92.69 79 LYS A CA 1
ATOM 613 C C . LYS A 1 79 ? -13.204 10.576 16.467 1.00 92.69 79 LYS A C 1
ATOM 615 O O . LYS A 1 79 ? -12.559 9.662 15.963 1.00 92.69 79 LYS A O 1
ATOM 620 N N . VAL A 1 80 ? -14.234 11.155 15.863 1.00 90.94 80 VAL A N 1
ATOM 621 C CA . VAL A 1 80 ? -14.554 10.893 14.458 1.00 90.94 80 VAL A CA 1
ATOM 622 C C . VAL A 1 80 ? -13.465 11.524 13.595 1.00 90.94 80 VAL A C 1
ATOM 624 O O . VAL A 1 80 ? -13.123 12.698 13.771 1.00 90.94 80 VAL A O 1
ATOM 627 N N . VAL A 1 81 ? -12.865 10.733 12.708 1.00 85.75 81 VAL A N 1
ATOM 628 C CA . VAL A 1 81 ? -11.882 11.238 11.745 1.00 85.75 81 VAL A CA 1
ATOM 629 C C . VAL A 1 81 ? -12.607 11.843 10.553 1.00 85.75 81 VAL A C 1
ATOM 631 O O . VAL A 1 81 ? -13.504 11.232 9.984 1.00 85.75 81 VAL A O 1
ATOM 634 N N . LYS A 1 82 ? -12.203 13.059 10.173 1.00 78.38 82 LYS A N 1
ATOM 635 C CA . LYS A 1 82 ? -12.785 13.761 9.024 1.00 78.38 82 LYS A CA 1
ATOM 636 C C . LYS A 1 82 ? -12.343 13.155 7.690 1.00 78.38 82 LYS A C 1
ATOM 638 O O . LYS A 1 82 ? -13.165 13.024 6.793 1.00 78.38 82 LYS A O 1
ATOM 643 N N . SER A 1 83 ? -11.071 12.762 7.553 1.00 74.31 83 SER A N 1
ATOM 644 C CA . SER A 1 83 ? -10.612 12.148 6.305 1.00 74.31 83 SER A CA 1
ATOM 645 C C . SER A 1 83 ? -11.040 10.694 6.199 1.00 74.31 83 SER A C 1
ATOM 647 O O . SER A 1 83 ? -10.629 9.859 7.010 1.00 74.31 83 SER A O 1
ATOM 649 N N . GLN A 1 84 ? -11.764 10.394 5.128 1.00 79.12 84 GLN A N 1
ATOM 650 C CA . GLN A 1 84 ? -12.062 9.038 4.695 1.00 79.12 84 GLN A CA 1
ATOM 651 C C . GLN A 1 84 ? -11.032 8.607 3.653 1.00 79.12 84 GLN A C 1
ATOM 653 O O . GLN A 1 84 ? -10.893 9.217 2.590 1.00 79.12 84 GLN A O 1
ATOM 658 N N . TRP A 1 85 ? -10.281 7.558 3.971 1.00 85.94 85 TRP A N 1
ATOM 659 C CA . TRP A 1 85 ? -9.302 6.991 3.053 1.00 85.94 85 TRP A CA 1
ATOM 660 C C . TRP A 1 85 ? -9.910 5.788 2.360 1.00 85.94 85 TRP A C 1
ATOM 662 O O . TRP A 1 85 ? -10.551 4.946 2.992 1.00 85.94 85 TRP A O 1
ATOM 672 N N . TYR A 1 86 ? -9.679 5.699 1.058 1.00 90.69 86 TYR A N 1
ATOM 673 C CA . TYR A 1 86 ? -10.107 4.560 0.271 1.00 90.69 86 TYR A CA 1
ATOM 674 C C . TYR A 1 86 ? -9.014 4.093 -0.679 1.00 90.69 86 TYR A C 1
ATOM 676 O O . TYR A 1 86 ? -8.086 4.822 -1.034 1.00 90.69 86 TYR A O 1
ATOM 684 N N . GLN A 1 87 ? -9.135 2.839 -1.090 1.00 92.69 87 GLN A N 1
ATOM 685 C CA . GLN A 1 87 ? -8.297 2.225 -2.103 1.00 92.69 87 GLN A CA 1
ATOM 686 C C . GLN A 1 87 ? -9.194 1.765 -3.248 1.00 92.69 87 GLN A C 1
ATOM 688 O O . GLN A 1 87 ? -10.233 1.150 -3.006 1.00 92.69 87 GLN A O 1
ATOM 693 N N . ILE A 1 88 ? -8.793 2.047 -4.486 1.00 93.69 88 ILE A N 1
ATOM 694 C CA . ILE A 1 88 ? -9.402 1.394 -5.645 1.00 93.69 88 ILE A CA 1
ATOM 695 C C . ILE A 1 88 ? -8.707 0.044 -5.799 1.00 93.69 88 ILE A C 1
ATOM 697 O O . ILE A 1 88 ? -7.495 -0.019 -5.988 1.00 93.69 88 ILE A O 1
ATOM 701 N N . PHE A 1 89 ? -9.437 -1.052 -5.659 1.00 92.88 89 PHE A N 1
ATOM 702 C CA . PHE A 1 89 ? -8.899 -2.404 -5.733 1.00 92.88 89 PHE A CA 1
ATOM 703 C C . PHE A 1 89 ? -9.650 -3.186 -6.801 1.00 92.88 89 PHE A C 1
ATOM 705 O O . PHE A 1 89 ? -10.804 -3.546 -6.599 1.00 92.88 89 PHE A O 1
ATOM 712 N N . LEU A 1 90 ? -8.992 -3.448 -7.933 1.00 91.81 90 LEU A N 1
ATOM 713 C CA . LEU A 1 90 ? -9.583 -4.143 -9.082 1.00 91.81 90 LEU A CA 1
ATOM 714 C C . LEU A 1 90 ? -10.896 -3.479 -9.543 1.00 91.81 90 LEU A C 1
ATOM 716 O O . LEU A 1 90 ? -11.901 -4.146 -9.765 1.00 91.81 90 LEU A O 1
ATOM 720 N N . GLY A 1 91 ? -10.898 -2.143 -9.600 1.00 91.06 91 GLY A N 1
ATOM 721 C CA . GLY A 1 91 ? -12.065 -1.326 -9.955 1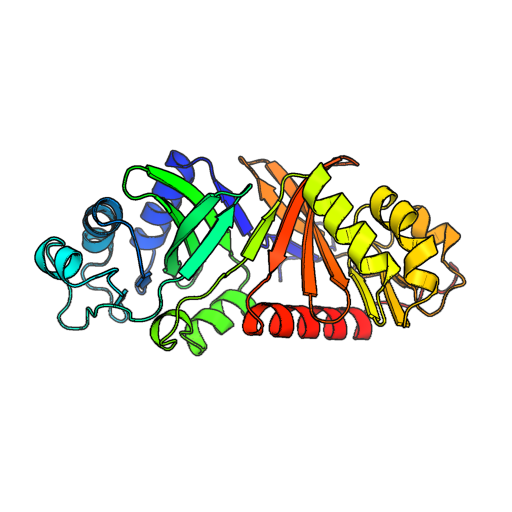.00 91.06 91 GLY A CA 1
ATOM 722 C C . GLY A 1 91 ? -13.047 -1.048 -8.808 1.00 91.06 91 GLY A C 1
ATOM 723 O O . GLY A 1 91 ? -13.831 -0.106 -8.904 1.00 91.06 91 GLY A O 1
ATOM 724 N N . ASP A 1 92 ? -12.983 -1.786 -7.696 1.00 93.69 92 ASP A N 1
ATOM 725 C CA . ASP A 1 92 ? -13.838 -1.556 -6.526 1.00 93.69 92 ASP A CA 1
ATOM 726 C C . ASP A 1 92 ? -13.275 -0.444 -5.626 1.00 93.69 92 ASP A C 1
ATOM 728 O O . ASP A 1 92 ? -12.129 -0.517 -5.184 1.00 93.69 92 ASP A O 1
ATOM 732 N N . ARG A 1 93 ? -14.099 0.540 -5.246 1.00 94.62 93 ARG A N 1
ATOM 733 C CA . ARG A 1 93 ? -13.770 1.469 -4.150 1.00 94.62 93 ARG A CA 1
ATOM 734 C C . ARG A 1 93 ? -13.973 0.769 -2.804 1.00 94.62 93 ARG A C 1
ATOM 736 O O . ARG A 1 93 ? -15.085 0.350 -2.486 1.00 94.62 93 ARG A O 1
ATOM 743 N N . LEU A 1 94 ? -12.903 0.658 -2.019 1.00 95.38 94 LEU A N 1
ATOM 744 C CA . LEU A 1 94 ? -12.898 0.046 -0.689 1.00 95.38 94 LEU A CA 1
ATOM 745 C C . LEU A 1 94 ? -12.502 1.073 0.369 1.00 95.38 94 LEU A C 1
ATOM 747 O O . LEU A 1 94 ? -11.510 1.777 0.188 1.00 95.38 94 LEU A O 1
ATOM 751 N N . ASN A 1 95 ? -13.222 1.111 1.490 1.00 94.12 95 ASN A N 1
ATOM 752 C CA . ASN A 1 95 ? -12.805 1.887 2.656 1.00 94.12 95 ASN A CA 1
ATOM 753 C C . ASN A 1 95 ? -11.500 1.311 3.207 1.00 94.12 95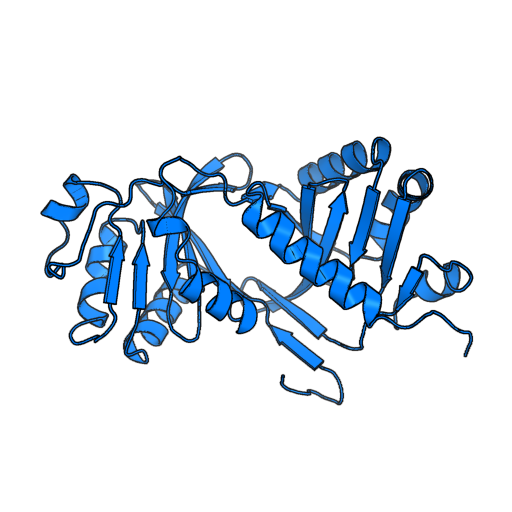 ASN A C 1
ATOM 755 O O . ASN A 1 95 ? -11.297 0.096 3.180 1.00 94.12 95 ASN A O 1
ATOM 759 N N . MET A 1 96 ? -10.629 2.173 3.724 1.00 93.56 96 MET A N 1
ATOM 760 C CA . MET A 1 96 ? -9.354 1.778 4.310 1.00 93.56 96 MET A CA 1
ATOM 761 C C . MET A 1 96 ? -9.308 2.155 5.788 1.00 93.56 96 MET A C 1
ATOM 763 O O . MET A 1 96 ? -9.325 3.334 6.142 1.00 93.56 96 MET A O 1
ATOM 767 N N . GLY A 1 97 ? -9.228 1.138 6.639 1.00 93.75 97 GLY A N 1
ATOM 768 C CA . GLY A 1 97 ? -8.896 1.267 8.051 1.00 93.75 97 GLY A CA 1
ATOM 769 C C . GLY A 1 97 ? -7.415 1.015 8.308 1.00 93.75 97 GLY A C 1
ATOM 770 O O . GLY A 1 97 ? -6.772 0.272 7.567 1.00 93.75 97 GLY A O 1
ATOM 771 N N . GLU A 1 98 ? -6.881 1.601 9.374 1.00 93.94 98 GLU A N 1
ATOM 772 C CA . GLU A 1 98 ? -5.495 1.429 9.801 1.00 93.94 98 GLU A CA 1
ATOM 773 C C . GLU A 1 98 ? -5.402 0.960 11.254 1.00 93.94 98 GLU A C 1
ATOM 775 O O . GLU A 1 98 ? -6.089 1.470 12.142 1.00 93.94 98 GLU A O 1
ATOM 780 N N . ILE A 1 99 ? -4.487 0.026 11.503 1.00 96.06 99 ILE A N 1
ATOM 781 C CA . ILE A 1 99 ? -4.060 -0.373 12.846 1.00 96.06 99 ILE A CA 1
ATOM 782 C C . ILE A 1 99 ? -2.550 -0.221 12.904 1.00 96.06 99 ILE A C 1
ATOM 784 O O . ILE A 1 99 ? -1.827 -0.953 12.238 1.00 96.06 99 ILE A O 1
ATOM 788 N N . LEU A 1 100 ? -2.066 0.734 13.687 1.00 95.69 100 LEU A N 1
ATOM 789 C CA . LEU A 1 100 ? -0.641 1.008 13.829 1.00 95.69 100 LEU A CA 1
ATOM 790 C C . LEU A 1 100 ? -0.173 0.618 15.226 1.00 95.69 100 LEU A C 1
ATOM 792 O O . LEU A 1 100 ? -0.658 1.151 16.222 1.00 95.69 100 LEU A O 1
ATOM 796 N N . THR A 1 101 ? 0.819 -0.255 15.292 1.00 95.69 101 THR A N 1
ATOM 797 C CA . THR A 1 101 ? 1.580 -0.598 16.494 1.00 95.69 101 THR A CA 1
ATOM 798 C C . THR A 1 101 ? 3.015 -0.061 16.355 1.00 95.69 101 THR A C 1
ATOM 800 O O . THR A 1 101 ? 3.371 0.536 15.332 1.00 95.69 101 THR A O 1
ATOM 803 N N . PRO A 1 102 ? 3.885 -0.207 17.369 1.00 93.00 102 PRO A N 1
ATOM 804 C CA . PRO A 1 102 ? 5.296 0.148 17.227 1.00 93.00 102 PRO A CA 1
ATOM 805 C C . PRO A 1 102 ? 6.039 -0.685 16.172 1.00 93.00 102 PRO A C 1
ATOM 807 O O . PRO A 1 102 ? 7.065 -0.238 15.669 1.00 93.00 102 PRO A O 1
ATOM 810 N N . THR A 1 103 ? 5.544 -1.884 15.853 1.00 93.38 103 THR A N 1
ATOM 811 C CA . THR A 1 103 ? 6.237 -2.867 15.004 1.00 93.38 103 THR A CA 1
ATOM 812 C C . THR A 1 103 ? 5.564 -3.104 13.659 1.00 93.38 103 THR A C 1
ATOM 814 O O . THR A 1 103 ? 6.179 -3.705 12.780 1.00 93.38 103 THR A O 1
ATOM 817 N N . ALA A 1 104 ? 4.322 -2.655 13.481 1.00 95.25 104 ALA A N 1
ATOM 818 C CA . ALA A 1 104 ? 3.556 -2.916 12.276 1.00 95.25 104 ALA A CA 1
ATOM 819 C C . ALA A 1 104 ? 2.499 -1.843 12.014 1.00 95.25 104 ALA A C 1
ATOM 821 O O . ALA A 1 104 ? 1.912 -1.279 12.934 1.00 95.25 104 ALA A O 1
ATOM 822 N N . LEU A 1 105 ? 2.215 -1.620 10.736 1.00 95.25 105 LEU A N 1
ATOM 823 C CA . LEU A 1 105 ? 1.025 -0.929 10.265 1.00 95.25 105 LEU A CA 1
ATOM 824 C C . LEU A 1 105 ? 0.204 -1.921 9.463 1.00 95.25 105 LEU A C 1
ATOM 826 O O . LEU A 1 105 ? 0.712 -2.486 8.501 1.00 95.25 105 LEU A O 1
ATOM 830 N N . TYR A 1 106 ? -1.055 -2.093 9.827 1.00 96.62 106 TYR A N 1
ATOM 831 C CA . TYR A 1 106 ? -2.019 -2.874 9.075 1.00 96.62 106 TYR A CA 1
ATOM 832 C C . TYR A 1 106 ? -2.984 -1.945 8.369 1.00 96.62 106 TYR A C 1
ATOM 834 O O . TYR A 1 106 ? -3.554 -1.058 8.998 1.00 96.62 106 TYR A O 1
ATOM 842 N N . HIS A 1 107 ? -3.208 -2.196 7.089 1.00 94.94 107 HIS A N 1
ATOM 843 C CA . HIS A 1 107 ? -4.305 -1.632 6.328 1.00 94.94 107 HIS A CA 1
ATOM 844 C C . HIS A 1 107 ? -5.382 -2.700 6.158 1.00 94.94 107 HIS A C 1
ATOM 846 O O . HIS A 1 107 ? -5.113 -3.814 5.696 1.00 94.94 107 HIS A O 1
ATOM 852 N N . VAL A 1 108 ? -6.605 -2.348 6.532 1.00 96.38 108 VAL A N 1
ATOM 853 C CA . VAL A 1 108 ? -7.796 -3.186 6.413 1.00 96.38 108 VAL A CA 1
ATOM 854 C C . VAL A 1 108 ? -8.690 -2.563 5.354 1.00 96.38 108 VAL A C 1
ATOM 856 O O . VAL A 1 108 ? -9.230 -1.481 5.564 1.00 96.38 108 VAL A O 1
ATOM 859 N N . LEU A 1 109 ? -8.848 -3.236 4.216 1.00 96.12 109 LEU A N 1
ATOM 860 C CA . LEU A 1 109 ? -9.754 -2.798 3.158 1.00 96.12 109 LEU A CA 1
ATOM 861 C C . LEU A 1 109 ? -11.110 -3.459 3.335 1.00 96.12 109 LEU A C 1
ATOM 863 O O . LEU A 1 109 ? -11.181 -4.688 3.431 1.00 96.12 109 LEU A O 1
ATOM 867 N N . TRP A 1 110 ? -12.178 -2.670 3.348 1.00 96.38 110 TRP A N 1
ATOM 868 C CA . TRP A 1 110 ? -13.513 -3.168 3.656 1.00 96.38 110 TRP A CA 1
ATOM 869 C C . TRP A 1 110 ? -14.619 -2.478 2.849 1.00 96.38 110 TRP A C 1
ATOM 871 O O . TRP A 1 110 ? -14.486 -1.342 2.390 1.00 96.38 110 TRP A O 1
ATOM 881 N N . LYS A 1 111 ? -15.718 -3.210 2.672 1.00 95.19 111 LYS A N 1
ATOM 882 C CA . LYS A 1 111 ? -17.058 -2.699 2.359 1.00 95.19 111 LYS A CA 1
ATOM 883 C C . LYS A 1 111 ? -17.934 -2.914 3.604 1.00 95.19 111 LYS A C 1
ATOM 885 O O . LYS A 1 111 ? -17.537 -3.713 4.454 1.00 95.19 111 LYS A O 1
ATOM 890 N N . PRO A 1 112 ? -19.085 -2.231 3.749 1.00 91.25 112 PRO A N 1
ATOM 891 C CA . PRO A 1 112 ? -19.913 -2.321 4.958 1.00 91.25 112 PRO A CA 1
ATOM 892 C C . PRO A 1 112 ? -20.237 -3.745 5.432 1.00 91.25 112 PRO A C 1
ATOM 894 O O . PRO A 1 112 ? -20.398 -3.966 6.624 1.00 91.25 112 PRO A O 1
ATOM 897 N N . ASP A 1 113 ? -20.297 -4.700 4.508 1.00 91.44 113 ASP A N 1
ATOM 898 C CA . ASP A 1 113 ? -20.650 -6.101 4.721 1.00 91.44 113 ASP A CA 1
ATOM 899 C C . ASP A 1 113 ? -19.449 -7.048 4.892 1.00 91.44 113 ASP A C 1
ATOM 901 O O . ASP A 1 113 ? -19.626 -8.183 5.330 1.00 91.44 113 ASP A O 1
ATOM 905 N N . GLN A 1 114 ? -18.231 -6.637 4.519 1.00 94.88 114 GLN A N 1
ATOM 906 C CA . GLN A 1 114 ? -17.094 -7.558 4.481 1.00 94.88 114 GLN A CA 1
ATOM 907 C C . GLN A 1 114 ? -15.726 -6.876 4.459 1.00 94.88 114 GLN A C 1
ATOM 909 O O . GLN A 1 114 ? -15.495 -5.848 3.814 1.00 94.88 114 GLN A O 1
ATOM 914 N N . ILE A 1 115 ? -14.756 -7.550 5.071 1.00 97.00 115 ILE A N 1
ATOM 915 C CA . ILE A 1 115 ? -13.338 -7.268 4.855 1.00 97.00 115 ILE A CA 1
ATOM 916 C C . ILE A 1 115 ? -12.944 -7.910 3.526 1.00 97.00 115 ILE A C 1
ATOM 918 O O . ILE A 1 115 ? -13.274 -9.060 3.256 1.00 97.00 115 ILE A O 1
ATOM 922 N N . ARG A 1 116 ? -12.226 -7.165 2.691 1.00 95.69 116 ARG A N 1
ATOM 923 C CA . ARG A 1 116 ? -11.777 -7.615 1.367 1.00 95.69 116 ARG A CA 1
ATOM 924 C C . ARG A 1 116 ? -10.292 -7.919 1.328 1.00 95.69 116 ARG A C 1
ATOM 926 O O . ARG A 1 116 ? -9.864 -8.750 0.534 1.00 95.69 116 ARG A O 1
ATOM 933 N N . ARG A 1 117 ? -9.496 -7.235 2.152 1.00 94.25 117 ARG A N 1
ATOM 934 C CA . ARG A 1 117 ? -8.045 -7.424 2.186 1.00 94.25 117 ARG A CA 1
ATOM 935 C C . ARG A 1 117 ? -7.458 -6.925 3.492 1.00 94.25 117 ARG A C 1
ATOM 937 O O . ARG A 1 117 ? -7.890 -5.900 4.011 1.00 94.25 117 ARG A O 1
ATOM 944 N N . ILE A 1 118 ? -6.424 -7.609 3.963 1.00 95.31 118 ILE A N 1
ATOM 945 C CA . ILE A 1 118 ? -5.556 -7.121 5.032 1.00 95.31 118 ILE A CA 1
ATOM 946 C C . ILE A 1 118 ? -4.129 -7.166 4.512 1.00 95.31 118 ILE A C 1
ATOM 948 O O . ILE A 1 118 ? -3.685 -8.190 3.986 1.00 95.31 118 ILE A O 1
ATOM 952 N N . PHE A 1 119 ? -3.409 -6.062 4.651 1.00 93.06 119 PHE A N 1
ATOM 953 C CA . PHE A 1 119 ? -1.976 -6.059 4.413 1.00 93.06 119 PHE A CA 1
ATOM 954 C C . PHE A 1 119 ? -1.238 -5.288 5.492 1.00 93.06 119 PHE A C 1
ATOM 956 O O . PHE A 1 119 ? -1.779 -4.374 6.102 1.00 93.06 119 PHE A O 1
ATOM 963 N N . GLN A 1 120 ? -0.000 -5.687 5.730 1.00 94.50 120 GLN A N 1
ATOM 964 C CA . GLN A 1 120 ? 0.874 -5.158 6.755 1.00 94.50 120 GLN A CA 1
ATOM 965 C C . GLN A 1 120 ? 2.113 -4.556 6.114 1.00 94.50 120 GLN A C 1
ATOM 967 O O . GLN A 1 120 ? 2.624 -5.077 5.123 1.00 94.50 120 GLN A O 1
ATOM 972 N N . VAL A 1 121 ? 2.620 -3.497 6.728 1.00 91.50 121 VAL A N 1
ATOM 973 C CA . VAL A 1 121 ? 3.943 -2.933 6.486 1.00 91.50 121 VAL A CA 1
ATOM 974 C C . VAL A 1 121 ? 4.731 -2.999 7.789 1.00 91.50 121 VAL A C 1
ATOM 976 O O . VAL A 1 121 ? 4.228 -2.610 8.843 1.00 91.50 121 VAL A O 1
ATOM 979 N N . THR A 1 122 ? 5.964 -3.495 7.717 1.00 90.88 122 THR A N 1
ATOM 980 C CA . THR A 1 122 ? 6.863 -3.656 8.878 1.00 90.88 122 THR A CA 1
ATOM 981 C C . THR A 1 122 ? 8.161 -2.865 8.741 1.00 90.88 122 THR A C 1
ATOM 983 O O . THR A 1 122 ? 9.040 -2.977 9.592 1.00 90.88 122 THR A O 1
ATOM 986 N N . ASP A 1 123 ? 8.318 -2.077 7.672 1.00 85.81 123 ASP A N 1
ATOM 987 C CA . ASP A 1 123 ? 9.514 -1.256 7.475 1.00 85.81 123 ASP A CA 1
ATOM 988 C C . ASP A 1 123 ? 9.634 -0.176 8.573 1.00 85.81 123 ASP A C 1
ATOM 990 O O . ASP A 1 123 ? 8.765 0.695 8.665 1.00 85.81 123 ASP A O 1
ATOM 994 N N . PRO A 1 124 ? 10.707 -0.170 9.388 1.00 84.94 124 PRO A N 1
ATOM 995 C CA . PRO A 1 124 ? 10.815 0.749 10.521 1.00 84.94 124 PRO A CA 1
ATOM 996 C C . PRO A 1 124 ? 10.808 2.230 10.131 1.00 84.94 124 PRO A C 1
ATOM 998 O O . PRO A 1 124 ? 10.228 3.043 10.849 1.00 84.94 124 PRO A O 1
ATOM 1001 N N . ASN A 1 125 ? 11.410 2.591 8.991 1.00 82.00 125 ASN A N 1
ATOM 1002 C CA . ASN A 1 125 ? 11.452 3.985 8.536 1.00 82.00 125 ASN A CA 1
ATOM 1003 C C . ASN A 1 125 ? 10.053 4.463 8.135 1.00 82.00 125 ASN A C 1
ATOM 1005 O O . ASN A 1 125 ? 9.657 5.594 8.424 1.00 82.00 125 ASN A O 1
ATOM 1009 N N . PHE A 1 126 ? 9.287 3.587 7.485 1.00 83.12 126 PHE A N 1
ATOM 1010 C CA . PHE A 1 126 ? 7.901 3.846 7.144 1.00 83.12 126 PHE A CA 1
ATOM 1011 C C . PHE A 1 126 ? 7.021 3.968 8.391 1.00 83.12 126 PHE A C 1
ATOM 1013 O O . PHE A 1 126 ? 6.251 4.921 8.507 1.00 83.12 126 PHE A O 1
ATOM 1020 N N . LEU A 1 127 ? 7.172 3.065 9.363 1.00 88.31 127 LEU A N 1
ATOM 1021 C CA . LEU A 1 127 ? 6.429 3.137 10.624 1.00 88.31 127 LEU A CA 1
ATOM 1022 C C . LEU A 1 127 ? 6.734 4.429 11.383 1.00 88.31 127 LEU A C 1
ATOM 1024 O O . LEU A 1 127 ? 5.814 5.106 11.844 1.00 88.31 127 LEU A O 1
ATOM 1028 N N . GLU A 1 128 ? 8.005 4.822 11.463 1.00 86.69 128 GLU A N 1
ATOM 1029 C CA . GLU A 1 128 ? 8.414 6.086 12.074 1.00 86.69 128 GLU A CA 1
ATOM 1030 C C . GLU A 1 128 ? 7.778 7.291 11.361 1.00 86.69 128 GLU A C 1
ATOM 1032 O O . GLU A 1 128 ? 7.263 8.209 12.010 1.00 86.69 128 GLU A O 1
ATOM 1037 N N . PHE A 1 129 ? 7.767 7.281 10.025 1.00 83.94 129 PHE A N 1
ATOM 1038 C CA . PHE A 1 129 ? 7.129 8.315 9.214 1.00 83.94 129 PHE A CA 1
ATOM 1039 C C . PHE A 1 129 ? 5.627 8.437 9.513 1.00 83.94 129 PHE A C 1
ATOM 1041 O O . PHE A 1 129 ? 5.144 9.544 9.783 1.00 83.94 129 PHE A O 1
ATOM 1048 N N . VAL A 1 130 ? 4.897 7.317 9.533 1.00 84.25 130 VAL A N 1
ATOM 1049 C CA . VAL A 1 130 ? 3.449 7.285 9.800 1.00 84.25 130 VAL A CA 1
ATOM 1050 C C . VAL A 1 130 ? 3.136 7.716 11.240 1.00 84.25 130 VAL A C 1
ATOM 1052 O O . VAL A 1 130 ? 2.219 8.518 11.466 1.00 84.25 130 VAL A O 1
ATOM 1055 N N . TRP A 1 131 ? 3.938 7.279 12.218 1.00 85.88 131 TRP A N 1
ATOM 1056 C CA . TRP A 1 131 ? 3.811 7.701 13.616 1.00 85.88 131 TRP A CA 1
ATOM 1057 C C . TRP A 1 131 ? 3.974 9.214 13.782 1.00 85.88 131 TRP A C 1
ATOM 1059 O O . TRP A 1 131 ? 3.119 9.851 14.403 1.00 85.88 131 TRP A O 1
ATOM 1069 N N . LYS A 1 132 ? 5.034 9.802 13.207 1.00 83.50 132 LYS A N 1
ATOM 1070 C CA . LYS A 1 132 ? 5.349 11.237 13.348 1.00 83.50 132 LYS A CA 1
ATOM 1071 C C . LYS A 1 132 ? 4.333 12.141 12.661 1.00 83.50 132 LYS A C 1
ATOM 1073 O O . LYS A 1 132 ? 4.029 13.232 13.149 1.00 83.50 132 LYS A O 1
ATOM 1078 N N . LYS A 1 133 ? 3.858 11.737 11.486 1.00 75.19 133 LYS A N 1
ATOM 1079 C CA . LYS A 1 133 ? 3.075 12.625 10.626 1.00 75.19 133 LYS A CA 1
ATOM 1080 C C . LYS A 1 133 ? 1.580 12.562 10.886 1.00 75.19 133 LYS A C 1
ATOM 1082 O O . LYS A 1 133 ? 0.930 13.596 10.752 1.00 75.19 133 LYS A O 1
ATOM 1087 N N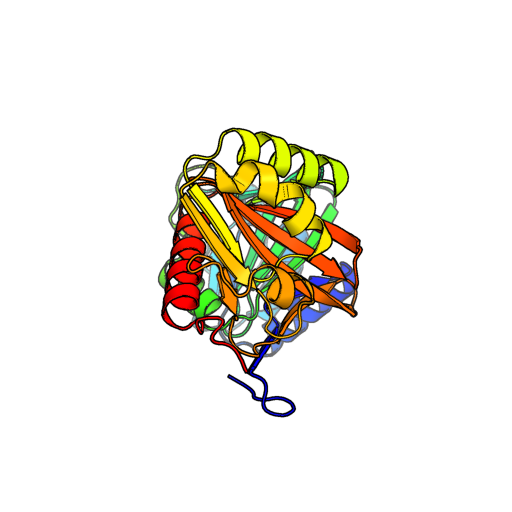 . ASN A 1 134 ? 1.067 11.407 11.312 1.00 70.19 134 ASN A N 1
ATOM 1088 C CA . ASN A 1 134 ? -0.337 11.219 11.678 1.00 70.19 134 ASN A CA 1
ATOM 1089 C C . ASN A 1 134 ? -1.321 11.673 10.580 1.00 70.19 134 ASN A C 1
ATOM 1091 O O . ASN A 1 134 ? -2.312 12.343 10.862 1.00 70.19 134 ASN A O 1
ATOM 1095 N N . PHE A 1 135 ? -1.001 11.367 9.316 1.00 67.00 135 PHE A N 1
ATOM 1096 C CA . PHE A 1 135 ? -1.693 11.936 8.156 1.00 67.00 135 PHE A CA 1
ATOM 1097 C C . PHE A 1 135 ? -3.197 11.664 8.173 1.00 67.00 135 PHE A C 1
ATOM 1099 O O . PHE A 1 135 ? -3.968 12.609 8.039 1.00 67.00 135 PHE A O 1
ATOM 1106 N N . MET A 1 136 ? -3.627 10.425 8.432 1.00 62.34 136 MET A N 1
ATOM 1107 C CA . MET A 1 136 ? -5.058 10.098 8.429 1.00 62.34 136 MET A CA 1
ATOM 1108 C C . MET A 1 136 ? -5.874 10.785 9.531 1.00 62.34 136 MET A C 1
ATOM 1110 O O . MET A 1 136 ? -7.087 10.867 9.425 1.00 62.34 136 MET A O 1
ATOM 1114 N N . MET A 1 137 ? -5.258 11.277 10.609 1.00 59.50 137 MET A N 1
ATOM 1115 C CA . MET A 1 137 ? -6.004 12.032 11.628 1.00 59.50 137 MET A CA 1
ATOM 1116 C C . MET A 1 137 ? -5.948 13.545 11.432 1.00 59.50 137 MET A C 1
ATOM 1118 O O . MET A 1 137 ? -6.535 14.278 12.231 1.00 59.50 137 MET A O 1
ATOM 1122 N N . ARG A 1 138 ? -5.187 14.015 10.440 1.00 67.25 138 ARG A N 1
ATOM 1123 C CA . ARG A 1 138 ? -4.914 15.438 10.200 1.00 67.25 138 ARG A CA 1
ATOM 1124 C C . ARG A 1 138 ? -5.427 15.938 8.857 1.00 67.25 138 ARG A C 1
ATOM 1126 O O . ARG A 1 138 ? -5.414 17.140 8.635 1.00 67.25 138 ARG A O 1
ATOM 1133 N N . MET A 1 139 ? -5.822 15.035 7.971 1.00 68.19 139 MET A N 1
ATOM 1134 C CA . MET A 1 139 ? -6.374 15.388 6.671 1.00 68.19 139 MET A CA 1
ATOM 1135 C C . MET A 1 139 ? -7.875 15.643 6.827 1.00 68.19 139 MET A C 1
ATOM 1137 O O . MET A 1 139 ? -8.535 15.006 7.653 1.00 68.19 139 MET A O 1
ATOM 1141 N N . GLU A 1 140 ? -8.398 16.602 6.070 1.00 66.06 140 GLU A N 1
ATOM 1142 C CA . GLU A 1 140 ? -9.815 16.981 6.133 1.00 66.06 140 GLU A CA 1
ATOM 1143 C C . GLU A 1 140 ? -10.629 16.436 4.955 1.00 66.06 140 GLU A C 1
ATOM 1145 O O . GLU A 1 140 ? -11.842 16.312 5.079 1.00 66.06 140 GLU A O 1
ATOM 1150 N N . ASP A 1 141 ? -9.959 16.015 3.877 1.00 72.75 141 ASP A N 1
ATOM 1151 C CA . ASP A 1 141 ? -10.601 15.556 2.646 1.00 72.75 141 ASP A CA 1
ATOM 1152 C C . ASP A 1 141 ? -10.530 14.038 2.467 1.00 72.75 141 ASP A C 1
ATOM 1154 O O . ASP A 1 141 ? -9.663 13.352 3.025 1.00 72.75 141 ASP A O 1
ATOM 1158 N N . GLU A 1 142 ? -11.421 13.517 1.624 1.00 72.31 142 GLU A N 1
ATOM 1159 C CA . GLU A 1 142 ? -11.318 12.151 1.128 1.00 72.31 142 GLU A CA 1
ATOM 1160 C C . GLU A 1 142 ? -10.040 11.952 0.304 1.00 72.31 142 GLU A C 1
ATOM 1162 O O . GLU A 1 142 ? -9.624 12.829 -0.457 1.00 72.31 142 GLU A O 1
ATOM 1167 N N . GLN A 1 143 ? -9.411 10.782 0.432 1.00 78.88 143 GLN A N 1
ATOM 1168 C CA . GLN A 1 143 ? -8.138 10.497 -0.230 1.00 78.88 143 GLN A CA 1
ATOM 1169 C C . GLN A 1 143 ? -8.116 9.103 -0.841 1.00 78.88 143 GLN A C 1
ATOM 1171 O O . GLN A 1 143 ? -8.407 8.110 -0.170 1.00 78.88 143 GLN A O 1
ATOM 1176 N N . ILE A 1 144 ? -7.666 9.032 -2.095 1.00 80.62 144 ILE A N 1
ATOM 1177 C CA . ILE A 1 144 ? -7.256 7.767 -2.703 1.00 80.62 144 ILE A CA 1
ATOM 1178 C C . ILE A 1 144 ? -5.857 7.450 -2.194 1.00 80.62 144 ILE A C 1
ATOM 1180 O O . ILE A 1 144 ? -4.903 8.168 -2.495 1.00 80.62 144 ILE A O 1
ATOM 1184 N N . TYR A 1 145 ? -5.722 6.377 -1.421 1.00 83.25 145 TYR A N 1
ATOM 1185 C CA . TYR A 1 145 ? -4.412 5.885 -1.005 1.00 83.25 145 TYR A CA 1
ATOM 1186 C C . TYR A 1 145 ? -3.635 5.360 -2.219 1.00 83.25 145 TYR A C 1
ATOM 1188 O O . TYR A 1 145 ? -2.524 5.805 -2.523 1.00 83.25 145 TYR A O 1
ATOM 1196 N N . ALA A 1 146 ? -4.253 4.411 -2.919 1.00 88.38 146 ALA A N 1
ATOM 1197 C CA . ALA A 1 146 ? -3.682 3.718 -4.057 1.00 88.38 146 ALA A CA 1
ATOM 1198 C C . ALA A 1 146 ? -4.776 3.133 -4.960 1.00 88.38 146 ALA A C 1
ATOM 1200 O O . ALA A 1 146 ? -5.924 2.944 -4.548 1.00 88.38 146 ALA A O 1
ATOM 1201 N N . THR A 1 147 ? -4.364 2.754 -6.162 1.00 92.56 147 THR A N 1
ATOM 1202 C CA . THR A 1 147 ? -5.134 1.970 -7.119 1.00 92.56 147 THR A CA 1
ATOM 1203 C C . THR A 1 147 ? -4.381 0.677 -7.385 1.00 92.56 147 THR A C 1
ATOM 1205 O O . THR A 1 147 ? -3.216 0.698 -7.775 1.00 92.56 147 THR A O 1
ATOM 1208 N N . VAL A 1 148 ? -5.024 -0.459 -7.150 1.00 91.69 148 VAL A N 1
ATOM 1209 C CA . VAL A 1 148 ? -4.511 -1.788 -7.483 1.00 91.69 148 VAL A CA 1
ATOM 1210 C C . VAL A 1 148 ? -5.251 -2.289 -8.705 1.00 91.69 148 VAL A C 1
ATOM 1212 O O . VAL A 1 148 ? -6.478 -2.375 -8.691 1.00 91.69 148 VAL A O 1
ATOM 1215 N N . PHE A 1 149 ? -4.488 -2.634 -9.729 1.00 91.81 149 PHE A N 1
ATOM 1216 C CA . PHE A 1 149 ? -4.998 -3.084 -11.015 1.00 91.81 149 PHE A CA 1
ATOM 1217 C C . PHE A 1 149 ? -4.965 -4.607 -11.113 1.00 91.81 149 PHE A C 1
ATOM 1219 O O . PHE A 1 149 ? -4.170 -5.268 -10.429 1.00 91.81 149 PHE A O 1
ATOM 1226 N N . ASP A 1 150 ? -5.771 -5.154 -12.025 1.00 90.50 150 ASP A N 1
ATOM 1227 C CA . ASP A 1 150 ? -5.428 -6.452 -12.603 1.00 90.50 150 ASP A CA 1
ATOM 1228 C C . ASP A 1 150 ? -4.043 -6.361 -13.267 1.00 90.50 150 ASP A C 1
ATOM 1230 O O . ASP A 1 150 ? -3.599 -5.289 -13.689 1.00 90.50 150 ASP A O 1
ATOM 1234 N N . ARG A 1 151 ? -3.333 -7.489 -13.367 1.00 90.75 151 ARG A N 1
ATOM 1235 C CA . ARG A 1 151 ? -1.989 -7.503 -13.954 1.00 90.75 151 ARG A CA 1
ATOM 1236 C C . ARG A 1 151 ? -1.968 -6.955 -15.383 1.00 90.75 151 ARG A C 1
ATOM 1238 O O . ARG A 1 151 ? -1.019 -6.261 -15.725 1.00 90.75 151 ARG A O 1
ATOM 1245 N N . HIS A 1 152 ? -2.961 -7.267 -16.215 1.00 92.25 152 HIS A N 1
ATOM 1246 C CA . HIS A 1 152 ? -2.958 -6.874 -17.624 1.00 92.25 152 HIS A CA 1
ATOM 1247 C C . HIS A 1 152 ? -3.293 -5.397 -17.749 1.00 92.25 152 HIS A C 1
ATOM 1249 O O . HIS A 1 152 ? -2.524 -4.643 -18.338 1.00 92.25 152 HIS A O 1
ATOM 1255 N N . GLU A 1 153 ? -4.359 -4.976 -17.072 1.00 93.62 153 GLU A N 1
ATOM 1256 C CA . GLU A 1 153 ? -4.766 -3.574 -16.994 1.00 93.62 153 GLU A CA 1
ATOM 1257 C C . GLU A 1 153 ? -3.629 -2.686 -16.466 1.00 93.62 153 GLU A C 1
ATOM 1259 O O . GLU A 1 153 ? -3.283 -1.676 -17.075 1.00 93.62 153 GLU A O 1
ATOM 1264 N N . GLY A 1 154 ? -2.993 -3.081 -15.361 1.00 94.69 154 GLY A N 1
ATOM 1265 C CA . GLY A 1 154 ? -1.905 -2.317 -14.760 1.00 94.69 154 GLY A CA 1
ATOM 1266 C C . GLY A 1 154 ? -0.696 -2.186 -15.684 1.00 94.69 154 GLY A C 1
ATOM 1267 O O . GLY A 1 154 ? -0.086 -1.117 -15.755 1.00 94.69 154 GLY A O 1
ATOM 1268 N N . LEU A 1 155 ? -0.359 -3.247 -16.420 1.00 95.50 155 LEU A N 1
ATOM 1269 C CA . LEU A 1 155 ? 0.715 -3.213 -17.412 1.00 95.50 155 LEU A CA 1
ATOM 1270 C C . LEU A 1 155 ? 0.371 -2.320 -18.606 1.00 95.50 155 LEU A C 1
ATOM 1272 O O . LEU A 1 155 ? 1.233 -1.567 -19.057 1.00 95.50 155 LEU A O 1
ATOM 1276 N N . ASP A 1 156 ? -0.872 -2.340 -19.078 1.00 96.00 156 ASP A N 1
ATOM 1277 C CA . ASP A 1 156 ? -1.319 -1.474 -20.171 1.00 96.00 156 ASP A CA 1
ATOM 1278 C C . ASP A 1 156 ? -1.311 0.002 -19.763 1.00 96.00 156 ASP A C 1
ATOM 1280 O O . ASP A 1 156 ? -0.781 0.847 -20.490 1.00 96.00 156 ASP A O 1
ATOM 1284 N N . VAL A 1 157 ? -1.778 0.311 -18.549 1.00 95.88 157 VAL A N 1
ATOM 1285 C CA . VAL A 1 157 ? -1.688 1.657 -17.964 1.00 95.88 157 VAL A CA 1
ATOM 1286 C C . VAL A 1 157 ? -0.234 2.131 -17.907 1.00 95.88 157 VAL A C 1
ATOM 1288 O O . VAL A 1 157 ? 0.061 3.266 -18.290 1.00 95.88 157 VAL A O 1
ATOM 1291 N N . ILE A 1 158 ? 0.688 1.274 -17.458 1.00 97.06 158 ILE A N 1
ATOM 1292 C CA . ILE A 1 158 ? 2.121 1.587 -17.417 1.00 97.06 158 ILE A CA 1
ATOM 1293 C C . ILE A 1 158 ? 2.652 1.862 -18.829 1.00 97.06 158 ILE A C 1
ATOM 1295 O O . ILE A 1 158 ? 3.272 2.904 -19.041 1.00 97.06 158 ILE A O 1
ATOM 1299 N N . ARG A 1 159 ? 2.389 0.984 -19.805 1.00 96.44 159 ARG A N 1
ATOM 1300 C CA . ARG A 1 159 ? 2.861 1.141 -21.194 1.00 96.44 159 ARG A CA 1
ATOM 1301 C C . ARG A 1 159 ? 2.413 2.462 -21.802 1.00 96.44 159 ARG A C 1
ATOM 1303 O O . ARG A 1 159 ? 3.238 3.202 -22.339 1.00 96.44 159 ARG A O 1
ATOM 1310 N N . GLU A 1 160 ? 1.127 2.782 -21.688 1.00 96.75 160 GLU A N 1
ATOM 1311 C CA . GLU A 1 160 ? 0.570 4.023 -22.233 1.00 96.75 160 GLU A CA 1
ATOM 1312 C C . GLU A 1 160 ? 1.183 5.270 -21.594 1.00 96.75 160 GLU A C 1
ATOM 1314 O O . GLU A 1 160 ? 1.398 6.282 -22.269 1.00 96.75 160 GLU A O 1
ATOM 1319 N N . LYS A 1 161 ? 1.526 5.195 -20.306 1.00 96.56 161 LYS A N 1
ATOM 1320 C CA . LYS A 1 161 ? 2.181 6.294 -19.595 1.00 96.56 161 LYS A CA 1
ATOM 1321 C C . LYS A 1 161 ? 3.649 6.442 -19.980 1.00 96.56 161 LYS A C 1
ATOM 1323 O O . LYS A 1 161 ? 4.081 7.567 -20.219 1.00 96.56 161 LYS A O 1
ATOM 1328 N N . VAL A 1 162 ? 4.406 5.347 -20.100 1.00 96.81 162 VAL A N 1
ATOM 1329 C CA . VAL A 1 162 ? 5.824 5.410 -20.505 1.00 96.81 162 VAL A CA 1
ATOM 1330 C C . VAL A 1 162 ? 5.970 5.989 -21.915 1.00 96.81 162 VAL A C 1
ATOM 1332 O O . VAL A 1 162 ? 6.860 6.804 -22.139 1.00 96.81 162 VAL A O 1
ATOM 1335 N N . LYS A 1 163 ? 5.060 5.668 -22.847 1.00 96.44 163 LYS A N 1
ATOM 1336 C CA . LYS A 1 163 ? 5.056 6.232 -24.215 1.00 96.44 163 LYS A CA 1
ATOM 1337 C C . LYS A 1 163 ? 5.049 7.764 -24.262 1.00 96.44 163 LYS A C 1
ATOM 1339 O O . LYS A 1 163 ? 5.495 8.337 -25.252 1.00 96.44 163 LYS A O 1
ATOM 1344 N N . LYS A 1 164 ? 4.518 8.414 -23.223 1.00 96.19 164 LYS A N 1
ATOM 1345 C CA . LYS A 1 164 ? 4.342 9.872 -23.116 1.00 96.19 164 LYS A CA 1
ATOM 1346 C C . LYS A 1 164 ? 5.182 10.469 -21.979 1.00 96.19 164 LYS A C 1
ATOM 1348 O O . LYS A 1 164 ? 4.941 11.601 -21.562 1.00 96.19 164 LYS A O 1
ATOM 1353 N N . ALA A 1 165 ? 6.109 9.697 -21.416 1.00 96.62 165 ALA A N 1
ATOM 1354 C CA . ALA A 1 165 ? 6.859 10.104 -20.241 1.00 96.62 165 ALA A CA 1
ATOM 1355 C C . ALA A 1 165 ? 7.932 11.136 -20.594 1.00 96.62 165 ALA A C 1
ATOM 1357 O O . ALA A 1 165 ? 8.693 10.954 -21.538 1.00 96.62 165 ALA A O 1
ATOM 1358 N N . ALA A 1 166 ? 8.028 12.185 -19.779 1.00 95.81 166 ALA A N 1
ATOM 1359 C CA . ALA A 1 166 ? 9.194 13.061 -19.757 1.00 95.81 166 ALA A CA 1
ATOM 1360 C C . ALA A 1 166 ? 10.269 12.506 -18.813 1.00 95.81 166 ALA A C 1
ATOM 1362 O O . ALA A 1 166 ? 11.458 12.663 -19.071 1.00 95.81 166 ALA A O 1
ATOM 1363 N N . VAL A 1 167 ? 9.849 11.835 -17.733 1.00 94.06 167 VAL A N 1
ATOM 1364 C CA . VAL A 1 167 ? 10.734 11.216 -16.740 1.00 94.06 167 VAL A CA 1
ATOM 1365 C C . VAL A 1 167 ? 10.339 9.763 -16.518 1.00 94.06 167 VAL A C 1
ATOM 1367 O O . VAL A 1 167 ? 9.175 9.464 -16.244 1.00 94.06 167 VAL A O 1
ATOM 1370 N N . PHE A 1 168 ? 11.325 8.873 -16.549 1.00 95.31 168 PHE A N 1
ATOM 1371 C CA . PHE A 1 168 ? 11.186 7.459 -16.228 1.00 95.31 168 PHE A CA 1
ATOM 1372 C C . PHE A 1 168 ? 12.218 7.048 -15.176 1.00 95.31 168 PHE A C 1
ATOM 1374 O O . PHE A 1 168 ? 13.404 7.354 -15.281 1.00 95.31 168 PHE A O 1
ATOM 1381 N N . ARG A 1 169 ? 11.795 6.342 -14.132 1.00 94.12 169 ARG A N 1
ATOM 1382 C CA . ARG A 1 169 ? 12.703 5.706 -13.174 1.00 94.12 169 ARG A CA 1
ATOM 1383 C C . ARG A 1 169 ? 12.250 4.278 -12.941 1.00 94.12 169 ARG A C 1
ATOM 1385 O O . ARG A 1 169 ? 11.064 4.058 -12.717 1.00 94.12 169 ARG A O 1
ATOM 1392 N N . ALA A 1 170 ? 13.173 3.328 -12.938 1.00 92.62 170 ALA A N 1
ATOM 1393 C CA . ALA A 1 170 ? 12.873 1.938 -12.614 1.00 92.62 170 ALA A CA 1
ATOM 1394 C C . ALA A 1 170 ? 13.810 1.432 -11.523 1.00 92.62 170 ALA A C 1
ATOM 1396 O O . ALA A 1 170 ? 15.017 1.653 -11.589 1.00 92.62 170 ALA A O 1
ATOM 1397 N N . CYS A 1 171 ? 13.263 0.753 -10.521 1.00 89.56 171 CYS A N 1
ATOM 1398 C CA . CYS A 1 171 ? 14.021 0.164 -9.428 1.00 89.56 171 CYS A CA 1
ATOM 1399 C C . CYS A 1 171 ? 13.640 -1.300 -9.267 1.00 89.56 171 CYS A C 1
ATOM 1401 O O . CYS A 1 171 ? 12.525 -1.600 -8.846 1.00 89.56 171 CYS A O 1
ATOM 1403 N N . VAL A 1 172 ? 14.583 -2.183 -9.598 1.00 86.88 172 VAL A N 1
ATOM 1404 C CA . VAL A 1 172 ? 14.501 -3.636 -9.421 1.00 86.88 172 VAL A CA 1
ATOM 1405 C C . VAL A 1 172 ? 13.160 -4.159 -9.934 1.00 86.88 172 VAL A C 1
ATOM 1407 O O . VAL A 1 172 ? 12.353 -4.650 -9.168 1.00 86.88 172 VAL A O 1
ATOM 1410 N N . VAL A 1 173 ? 12.873 -3.985 -11.222 1.00 89.00 173 VAL A N 1
ATOM 1411 C CA . VAL A 1 173 ? 11.635 -4.482 -11.851 1.00 89.00 173 VAL A CA 1
ATOM 1412 C C . VAL A 1 173 ? 11.905 -5.774 -12.628 1.00 89.00 173 VAL A C 1
ATOM 1414 O O . VAL A 1 173 ? 13.066 -6.042 -12.943 1.00 89.00 173 VAL A O 1
ATOM 1417 N N . PRO A 1 174 ? 10.873 -6.573 -12.968 1.00 88.38 174 PRO A N 1
ATOM 1418 C CA . PRO A 1 174 ? 11.055 -7.783 -13.764 1.00 88.38 174 PRO A CA 1
ATOM 1419 C C . PRO A 1 174 ? 11.817 -7.508 -15.072 1.00 88.38 174 PRO A C 1
ATOM 1421 O O . PRO A 1 174 ? 11.459 -6.560 -15.781 1.00 88.38 174 PRO A O 1
ATOM 1424 N N . PRO A 1 175 ? 12.793 -8.353 -15.456 1.00 85.75 175 PRO A N 1
ATOM 1425 C CA . PRO A 1 175 ? 13.575 -8.145 -16.675 1.00 85.75 175 PRO A CA 1
ATOM 1426 C C . PRO A 1 175 ? 12.696 -8.080 -17.930 1.00 85.75 175 PRO A C 1
ATOM 1428 O O . PRO A 1 175 ? 12.923 -7.258 -18.816 1.00 85.75 175 PRO A O 1
ATOM 1431 N N . ALA A 1 176 ? 11.670 -8.936 -18.003 1.00 87.56 176 ALA A N 1
ATOM 1432 C CA . ALA A 1 176 ? 10.727 -8.964 -19.118 1.00 87.56 176 ALA A CA 1
ATOM 1433 C C . ALA A 1 176 ? 9.928 -7.658 -19.234 1.00 87.56 176 ALA A C 1
ATOM 1435 O O . ALA A 1 176 ? 9.788 -7.129 -20.334 1.00 87.56 176 ALA A O 1
ATOM 1436 N N . LEU A 1 177 ? 9.474 -7.107 -18.103 1.00 91.62 177 LEU A N 1
ATOM 1437 C CA . LEU A 1 177 ? 8.788 -5.817 -18.080 1.00 91.62 177 LEU A CA 1
ATOM 1438 C C . LEU A 1 177 ? 9.727 -4.692 -18.511 1.00 91.62 177 LEU A C 1
ATOM 1440 O O . LEU A 1 177 ? 9.350 -3.846 -19.311 1.00 91.62 177 LEU A O 1
ATOM 1444 N N . LEU A 1 178 ? 10.966 -4.685 -18.018 1.00 89.94 178 LEU A N 1
ATOM 1445 C CA . LEU A 1 178 ? 11.921 -3.652 -18.398 1.00 89.94 178 LEU A CA 1
ATOM 1446 C C . LEU A 1 178 ? 12.224 -3.683 -19.902 1.00 89.94 178 LEU A C 1
ATOM 1448 O O . LEU A 1 178 ? 12.226 -2.628 -20.529 1.00 89.94 178 LEU A O 1
ATOM 1452 N N . ARG A 1 179 ? 12.398 -4.872 -20.500 1.00 88.31 179 ARG A N 1
ATOM 1453 C CA . ARG A 1 179 ? 12.569 -5.024 -21.959 1.00 88.31 179 ARG A CA 1
ATOM 1454 C C . ARG A 1 179 ? 11.421 -4.420 -22.756 1.00 88.31 179 ARG A C 1
ATOM 1456 O O . ARG A 1 179 ? 11.673 -3.770 -23.763 1.00 88.31 179 ARG A O 1
ATOM 1463 N N . ASP A 1 180 ? 10.193 -4.624 -22.297 1.00 91.62 180 ASP A N 1
ATOM 1464 C CA . ASP A 1 180 ? 8.987 -4.100 -22.942 1.00 91.62 180 ASP A CA 1
ATOM 1465 C C . ASP A 1 180 ? 8.909 -2.563 -22.861 1.00 91.62 180 ASP A C 1
ATOM 1467 O O . ASP A 1 180 ? 8.513 -1.889 -23.810 1.00 91.62 180 ASP A O 1
ATOM 1471 N N . LEU A 1 181 ? 9.350 -1.978 -21.743 1.00 94.06 181 LEU A N 1
ATOM 1472 C CA . LEU A 1 181 ? 9.267 -0.531 -21.516 1.00 94.06 181 LEU A CA 1
ATOM 1473 C C . LEU A 1 181 ? 10.448 0.263 -22.091 1.00 94.06 181 LEU A C 1
ATOM 1475 O O . LEU A 1 181 ? 10.283 1.442 -22.414 1.00 94.06 181 LEU A O 1
ATOM 1479 N N . LEU A 1 182 ? 11.627 -0.352 -22.227 1.00 90.06 182 LEU A N 1
ATOM 1480 C CA . LEU A 1 182 ? 12.863 0.318 -22.650 1.00 90.06 182 LEU A CA 1
ATOM 1481 C C . LEU A 1 182 ? 12.737 1.112 -23.963 1.00 90.06 182 LEU A C 1
ATOM 1483 O O . LEU A 1 182 ? 13.116 2.283 -23.954 1.00 90.06 182 LEU A O 1
ATOM 1487 N N . PRO A 1 183 ? 12.163 0.576 -25.062 1.00 91.44 183 PRO A N 1
ATOM 1488 C CA . PRO A 1 183 ? 12.039 1.318 -26.323 1.00 91.44 183 PRO A CA 1
ATOM 1489 C C . PRO A 1 183 ? 11.301 2.658 -26.191 1.00 91.44 183 PRO A C 1
ATOM 1491 O O . PRO A 1 183 ? 11.534 3.589 -26.964 1.00 91.44 183 PRO A O 1
ATOM 1494 N N . PHE A 1 184 ? 10.406 2.761 -25.208 1.00 93.19 184 PHE A N 1
ATOM 1495 C CA . PHE A 1 184 ? 9.668 3.980 -24.900 1.00 93.19 184 PHE A CA 1
ATOM 1496 C C . PHE A 1 184 ? 10.430 4.861 -23.904 1.00 93.19 184 PHE A C 1
ATOM 1498 O O . PHE A 1 184 ? 10.516 6.071 -24.102 1.00 93.19 184 PHE A O 1
ATOM 1505 N N . ALA A 1 185 ? 11.030 4.255 -22.875 1.00 89.75 185 ALA A N 1
ATOM 1506 C CA . ALA A 1 185 ? 11.777 4.957 -21.834 1.00 89.75 185 ALA A CA 1
ATOM 1507 C C . ALA A 1 185 ? 13.002 5.716 -22.369 1.00 89.75 185 ALA A C 1
ATOM 1509 O O . ALA A 1 185 ? 13.318 6.780 -21.846 1.00 89.75 185 ALA A O 1
ATOM 1510 N N . LEU A 1 186 ? 13.648 5.226 -23.435 1.00 87.81 186 LEU A N 1
ATOM 1511 C CA . LEU A 1 186 ? 14.806 5.882 -24.064 1.00 87.81 186 LEU A CA 1
ATOM 1512 C C . LEU A 1 186 ? 14.503 7.281 -24.632 1.00 87.81 186 LEU A C 1
ATOM 1514 O O . LEU A 1 186 ? 15.426 8.033 -24.932 1.00 87.81 186 LEU A O 1
ATOM 1518 N N . LYS A 1 187 ? 13.222 7.636 -24.792 1.00 92.06 187 LYS A N 1
ATOM 1519 C CA . LYS A 1 187 ? 12.784 8.971 -25.234 1.00 92.06 187 LYS A CA 1
ATOM 1520 C C . LYS A 1 187 ? 12.593 9.956 -24.074 1.00 92.06 187 LYS A C 1
ATOM 1522 O O . LYS A 1 187 ? 12.348 11.133 -24.322 1.00 92.06 187 LYS A O 1
ATOM 1527 N N . ALA A 1 188 ? 12.668 9.475 -22.835 1.00 94.00 188 ALA A N 1
ATOM 1528 C CA . ALA A 1 188 ? 12.512 10.252 -21.613 1.00 94.00 188 ALA A CA 1
ATOM 1529 C C . ALA A 1 188 ? 13.875 10.514 -20.949 1.00 94.00 188 ALA A C 1
ATOM 1531 O O . ALA A 1 188 ? 14.872 9.870 -21.267 1.00 94.00 188 ALA A O 1
ATOM 1532 N N . ASP A 1 189 ? 13.909 11.399 -19.952 1.00 95.12 189 ASP A N 1
ATOM 1533 C CA . ASP A 1 189 ? 14.956 11.348 -18.927 1.00 95.12 189 ASP A CA 1
ATOM 1534 C C . ASP A 1 189 ? 14.745 10.055 -18.127 1.00 95.12 189 ASP A C 1
ATOM 1536 O O . ASP A 1 189 ? 13.793 9.962 -17.343 1.00 95.12 189 ASP A O 1
ATOM 1540 N N . TYR A 1 190 ? 15.604 9.050 -18.323 1.00 94.44 190 TYR A N 1
ATOM 1541 C CA . TYR A 1 190 ? 15.488 7.752 -17.663 1.00 94.44 190 TYR A CA 1
ATOM 1542 C C . TYR A 1 190 ? 16.627 7.465 -16.684 1.00 94.44 190 TYR A C 1
ATOM 1544 O O . TYR A 1 190 ? 17.754 7.894 -16.884 1.00 94.44 190 TYR A O 1
ATOM 1552 N N . ARG A 1 191 ? 16.322 6.710 -15.619 1.00 93.75 191 ARG A N 1
ATOM 1553 C CA . ARG A 1 191 ? 17.315 6.083 -14.728 1.00 93.75 191 ARG A CA 1
ATOM 1554 C C . ARG A 1 191 ? 16.838 4.722 -14.266 1.00 93.75 191 ARG A C 1
ATOM 1556 O O . ARG A 1 191 ? 15.691 4.584 -13.836 1.00 93.75 191 ARG A O 1
ATOM 1563 N N . ILE A 1 192 ? 17.713 3.727 -14.297 1.00 91.38 192 ILE A N 1
ATOM 1564 C CA . ILE A 1 192 ? 17.347 2.343 -13.998 1.00 91.38 192 ILE A CA 1
ATOM 1565 C C . ILE A 1 192 ? 18.313 1.752 -12.973 1.00 91.38 192 ILE A C 1
ATOM 1567 O O . ILE A 1 192 ? 19.514 1.658 -13.203 1.00 91.38 192 ILE A O 1
ATOM 1571 N N . ILE A 1 193 ? 17.773 1.287 -11.850 1.00 88.44 193 ILE A N 1
ATOM 1572 C CA . ILE A 1 193 ? 18.481 0.464 -10.871 1.00 88.44 193 ILE A CA 1
ATOM 1573 C C . ILE A 1 193 ? 18.050 -0.982 -11.097 1.00 88.44 193 ILE A C 1
ATOM 1575 O O . ILE A 1 193 ? 16.891 -1.329 -10.892 1.00 88.44 193 ILE A O 1
ATOM 1579 N N . THR A 1 194 ? 18.979 -1.833 -11.507 1.00 85.00 194 THR A N 1
ATOM 1580 C CA . THR A 1 194 ? 18.761 -3.270 -11.727 1.00 85.00 194 THR A CA 1
ATOM 1581 C C . THR A 1 194 ? 19.329 -4.090 -10.570 1.00 85.00 194 THR A C 1
ATOM 1583 O O . THR A 1 194 ? 20.165 -3.607 -9.802 1.00 85.00 194 THR A O 1
ATOM 1586 N N . SER A 1 195 ? 18.917 -5.352 -10.431 1.00 74.25 195 SER A N 1
ATOM 1587 C CA . SER A 1 195 ? 19.635 -6.275 -9.542 1.00 74.25 195 SER A CA 1
ATOM 1588 C C . SER A 1 195 ? 20.956 -6.697 -10.202 1.00 74.25 195 SER A C 1
ATOM 1590 O O . SER A 1 195 ? 20.981 -6.974 -11.396 1.00 74.25 195 SER A O 1
ATOM 1592 N N . ARG A 1 196 ? 22.067 -6.798 -9.455 1.00 64.25 196 ARG A N 1
ATOM 1593 C CA . ARG A 1 196 ? 23.408 -7.119 -10.011 1.00 64.25 196 ARG A CA 1
ATOM 1594 C C . ARG A 1 196 ? 23.485 -8.466 -10.762 1.00 64.25 196 ARG A C 1
ATOM 1596 O O . ARG A 1 196 ? 24.470 -8.723 -11.443 1.00 64.25 196 ARG A O 1
ATOM 1603 N N . ARG A 1 197 ? 22.477 -9.334 -10.614 1.00 63.91 197 ARG A N 1
ATOM 1604 C CA . ARG A 1 197 ? 22.414 -10.684 -11.204 1.00 63.91 197 ARG A CA 1
ATOM 1605 C C . ARG A 1 197 ? 21.545 -10.769 -12.458 1.00 63.91 197 ARG A C 1
ATOM 1607 O O . ARG A 1 197 ? 21.425 -11.848 -13.024 1.00 63.91 197 ARG A O 1
ATOM 1614 N N . ASP A 1 198 ? 20.923 -9.669 -12.866 1.00 68.75 198 ASP A N 1
ATOM 1615 C CA . ASP A 1 198 ? 20.013 -9.669 -14.006 1.00 68.75 198 ASP A CA 1
ATOM 1616 C C . ASP A 1 198 ? 20.791 -9.805 -15.332 1.00 68.75 198 ASP A C 1
ATOM 1618 O O . ASP A 1 198 ? 21.699 -9.009 -15.577 1.00 68.75 198 ASP A O 1
ATOM 1622 N N . PRO A 1 199 ? 20.464 -10.758 -16.225 1.00 68.19 199 PRO A N 1
ATOM 1623 C CA . PRO A 1 199 ? 21.065 -10.839 -17.559 1.00 68.19 199 PRO A CA 1
ATOM 1624 C C . PRO A 1 199 ? 20.924 -9.544 -18.371 1.00 68.19 199 PRO A C 1
ATOM 1626 O O . PRO A 1 199 ? 21.789 -9.231 -19.190 1.00 68.19 199 PRO A O 1
ATOM 1629 N N . LEU A 1 200 ? 19.879 -8.750 -18.115 1.00 67.94 200 LEU A N 1
ATOM 1630 C CA . LEU A 1 200 ? 19.696 -7.436 -18.725 1.00 67.94 200 LEU A CA 1
ATOM 1631 C C . LEU A 1 200 ? 20.804 -6.452 -18.329 1.00 67.94 200 LEU A C 1
ATOM 1633 O O . LEU A 1 200 ? 21.193 -5.611 -19.135 1.00 67.94 200 LEU A O 1
ATOM 1637 N N . VAL A 1 201 ? 21.370 -6.599 -17.123 1.00 65.06 201 VAL A N 1
ATOM 1638 C CA . VAL A 1 201 ? 22.541 -5.825 -16.683 1.00 65.06 201 VAL A CA 1
ATOM 1639 C C . VAL A 1 201 ? 23.679 -6.004 -17.667 1.00 65.06 201 VAL A C 1
ATOM 1641 O O . VAL A 1 201 ? 24.348 -5.028 -17.966 1.00 65.06 201 VAL A O 1
ATOM 1644 N N . ALA A 1 202 ? 23.891 -7.222 -18.186 1.00 67.00 202 ALA A N 1
ATOM 1645 C CA . ALA A 1 202 ? 24.963 -7.511 -19.133 1.00 67.00 202 ALA A CA 1
ATOM 1646 C C . ALA A 1 202 ? 24.792 -6.770 -20.464 1.00 67.00 202 ALA A C 1
ATOM 1648 O O . ALA A 1 202 ? 25.780 -6.299 -21.021 1.00 67.00 202 ALA A O 1
ATOM 1649 N N . GLN A 1 203 ? 23.551 -6.634 -20.930 1.00 71.06 203 GLN A N 1
ATOM 1650 C CA . GLN A 1 203 ? 23.216 -5.949 -22.180 1.00 71.06 203 G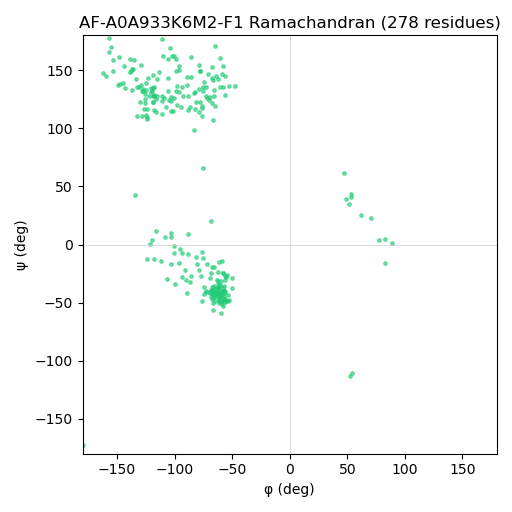LN A CA 1
ATOM 1651 C C . GLN A 1 203 ? 23.266 -4.422 -22.038 1.00 71.06 203 GLN A C 1
ATOM 1653 O O . GLN A 1 203 ? 23.552 -3.727 -23.006 1.00 71.06 203 GLN A O 1
ATOM 1658 N N . LEU A 1 204 ? 23.043 -3.906 -20.826 1.00 73.50 204 LEU A N 1
ATOM 1659 C CA . LEU A 1 204 ? 22.993 -2.473 -20.523 1.00 73.50 204 LEU A CA 1
ATOM 1660 C C . LEU A 1 204 ? 24.261 -1.944 -19.829 1.00 73.50 204 LEU A C 1
ATOM 1662 O O . LEU A 1 204 ? 24.273 -0.807 -19.369 1.00 73.50 204 LEU A O 1
ATOM 1666 N N . LYS A 1 205 ? 25.347 -2.733 -19.743 1.00 68.19 205 LYS A N 1
ATOM 1667 C CA . LYS A 1 205 ? 26.579 -2.350 -19.010 1.00 68.19 205 LYS A CA 1
ATOM 1668 C C . LYS A 1 205 ? 27.200 -1.034 -19.479 1.00 68.19 205 LYS A C 1
ATOM 1670 O O . LYS A 1 205 ? 27.854 -0.367 -18.687 1.00 68.19 205 LYS A O 1
ATOM 1675 N N . ALA A 1 206 ? 27.037 -0.690 -20.755 1.00 73.62 206 ALA A N 1
ATOM 1676 C CA . ALA A 1 206 ? 27.611 0.521 -21.333 1.00 73.62 206 ALA A CA 1
ATOM 1677 C C . ALA A 1 206 ? 26.786 1.789 -21.045 1.00 73.62 206 ALA A C 1
ATOM 1679 O O . ALA A 1 206 ? 27.261 2.891 -21.309 1.00 73.62 206 ALA A O 1
ATOM 1680 N N . ASP A 1 207 ? 25.570 1.647 -20.514 1.00 85.19 207 ASP A N 1
ATOM 1681 C CA . ASP A 1 207 ? 24.645 2.755 -20.314 1.00 85.19 207 ASP A CA 1
ATOM 1682 C C . ASP A 1 207 ? 24.860 3.424 -18.938 1.00 85.19 207 ASP A C 1
ATOM 1684 O O . ASP A 1 207 ? 24.647 2.788 -17.899 1.00 85.19 207 ASP A O 1
ATOM 1688 N N . PRO A 1 208 ? 25.284 4.705 -18.885 1.00 85.12 208 PRO A N 1
ATOM 1689 C CA . PRO A 1 208 ? 25.524 5.408 -17.625 1.00 85.12 208 PRO A CA 1
ATOM 1690 C C . PRO A 1 208 ? 24.249 5.666 -16.805 1.00 85.12 208 PRO A C 1
ATOM 1692 O O . PRO A 1 208 ? 24.348 5.880 -15.588 1.00 85.12 208 PRO A O 1
ATOM 1695 N N . GLU A 1 209 ? 23.074 5.620 -17.439 1.00 90.19 209 GLU A N 1
ATOM 1696 C CA . GLU A 1 209 ? 21.768 5.762 -16.793 1.00 90.19 209 GLU A CA 1
ATOM 1697 C C . GLU A 1 209 ? 21.205 4.415 -16.307 1.00 90.19 209 GLU A C 1
ATOM 1699 O O . GLU A 1 209 ? 20.089 4.339 -15.776 1.00 90.19 209 GLU A O 1
ATOM 1704 N N . VAL A 1 210 ? 22.023 3.359 -16.359 1.00 87.50 210 VAL A N 1
ATOM 1705 C CA . VAL A 1 210 ? 21.746 2.058 -15.752 1.00 87.50 210 VAL A CA 1
ATOM 1706 C C . VAL A 1 210 ? 22.790 1.739 -14.682 1.00 87.50 210 VAL A C 1
ATOM 1708 O O . VAL A 1 210 ? 24.003 1.799 -14.879 1.00 87.50 210 VAL A O 1
ATOM 1711 N N . ARG A 1 211 ? 22.310 1.388 -13.489 1.00 86.12 211 ARG A N 1
ATOM 1712 C CA . ARG A 1 211 ? 23.140 1.052 -12.328 1.00 86.12 211 ARG A CA 1
ATOM 1713 C C . ARG A 1 211 ? 22.713 -0.272 -11.722 1.00 86.12 211 ARG A C 1
ATOM 1715 O O . ARG A 1 211 ? 21.555 -0.677 -11.823 1.00 86.12 211 ARG A O 1
ATOM 1722 N N . SER A 1 212 ? 23.642 -0.937 -11.044 1.00 79.12 212 SER A N 1
ATOM 1723 C CA . SER A 1 212 ? 23.305 -2.068 -10.177 1.00 79.12 212 SER A CA 1
ATOM 1724 C C . SER A 1 212 ? 22.976 -1.562 -8.777 1.00 79.12 212 SER A C 1
ATOM 1726 O O . SER A 1 212 ? 23.769 -0.831 -8.170 1.00 79.12 212 SER A O 1
ATOM 1728 N N . GLY A 1 213 ? 21.825 -1.974 -8.255 1.00 70.94 213 GLY A N 1
ATOM 1729 C CA . GLY A 1 213 ? 21.443 -1.779 -6.863 1.00 70.94 213 GLY A CA 1
ATOM 1730 C C . GLY A 1 213 ? 22.347 -2.547 -5.896 1.00 70.94 213 GLY A C 1
ATOM 1731 O O . GLY A 1 213 ? 23.176 -3.372 -6.295 1.00 70.94 213 GLY A O 1
ATOM 1732 N N . SER A 1 214 ? 22.189 -2.265 -4.602 1.00 62.97 214 SER A N 1
ATOM 1733 C CA . SER A 1 214 ? 22.805 -3.060 -3.537 1.00 62.97 214 SER A CA 1
ATOM 1734 C C . SER A 1 214 ? 22.314 -4.511 -3.602 1.00 62.97 214 SER A C 1
ATOM 1736 O O . SER A 1 214 ? 21.260 -4.793 -4.167 1.00 62.97 214 SER A O 1
ATOM 1738 N N . GLU A 1 215 ? 23.040 -5.454 -2.993 1.00 66.06 215 GLU A N 1
ATOM 1739 C CA . GLU A 1 215 ? 22.611 -6.863 -2.894 1.00 66.06 215 GLU A CA 1
ATOM 1740 C C . GLU A 1 215 ? 21.382 -7.062 -1.983 1.00 66.06 215 GLU A C 1
ATOM 1742 O O . GLU A 1 215 ? 21.151 -8.157 -1.477 1.00 66.06 215 GLU A O 1
ATOM 1747 N N . ALA A 1 216 ? 20.606 -6.003 -1.738 1.00 64.81 216 ALA A N 1
ATOM 1748 C CA . ALA A 1 216 ? 19.454 -6.041 -0.870 1.00 64.81 216 ALA A CA 1
ATOM 1749 C C . ALA A 1 216 ? 18.341 -6.909 -1.475 1.00 64.81 216 ALA A C 1
ATOM 1751 O O . ALA A 1 216 ? 17.845 -6.636 -2.568 1.00 64.81 216 ALA A O 1
ATOM 1752 N N . LYS A 1 217 ? 17.920 -7.939 -0.741 1.00 73.75 217 LYS A N 1
ATOM 1753 C CA . LYS A 1 217 ? 16.693 -8.690 -1.000 1.00 73.75 217 LYS A CA 1
ATOM 1754 C C . LYS A 1 217 ? 15.536 -7.919 -0.372 1.00 73.75 217 LYS A C 1
ATOM 1756 O O . LYS A 1 217 ? 15.313 -7.994 0.836 1.00 73.75 217 LYS A O 1
ATOM 1761 N N . ILE A 1 218 ? 14.829 -7.160 -1.199 1.00 76.88 218 ILE A N 1
ATOM 1762 C CA . ILE A 1 218 ? 13.592 -6.479 -0.822 1.00 76.88 218 ILE A CA 1
ATOM 1763 C C . ILE A 1 218 ? 12.441 -7.358 -1.295 1.00 76.88 218 ILE A C 1
ATOM 1765 O O . ILE A 1 218 ? 12.334 -7.650 -2.485 1.00 76.88 218 ILE A O 1
ATOM 1769 N N . TYR A 1 219 ? 11.606 -7.808 -0.367 1.00 81.69 219 TYR A N 1
ATOM 1770 C CA . TYR A 1 219 ? 10.522 -8.726 -0.689 1.00 81.69 219 TYR A CA 1
ATOM 1771 C C . TYR A 1 219 ? 9.239 -8.371 0.052 1.00 81.69 219 TYR A C 1
ATOM 1773 O O . TYR A 1 219 ? 9.231 -7.667 1.067 1.00 81.69 219 TYR A O 1
ATOM 1781 N N . PHE A 1 220 ? 8.144 -8.879 -0.490 1.00 84.62 220 PHE A N 1
ATOM 1782 C CA . PHE A 1 220 ? 6.809 -8.798 0.072 1.00 84.62 220 PHE A CA 1
ATOM 1783 C C . PHE A 1 220 ? 6.271 -10.221 0.227 1.00 84.62 220 PHE A C 1
ATOM 1785 O O . PHE A 1 220 ? 6.554 -11.075 -0.613 1.00 84.62 220 PHE A O 1
ATOM 1792 N N . VAL A 1 221 ? 5.515 -10.507 1.280 1.00 86.44 221 VAL A N 1
ATOM 1793 C CA . VAL A 1 221 ? 4.891 -11.828 1.453 1.00 86.44 221 VAL A CA 1
ATOM 1794 C C . VAL A 1 221 ? 3.455 -11.774 0.943 1.00 86.44 221 VAL A C 1
ATOM 1796 O O . VAL A 1 221 ? 2.710 -10.854 1.269 1.00 86.44 221 VAL A O 1
ATOM 1799 N N . TYR A 1 222 ? 3.056 -12.737 0.121 1.00 81.69 222 TYR A N 1
ATOM 1800 C CA . TYR A 1 222 ? 1.691 -12.871 -0.380 1.00 81.69 222 TYR A CA 1
ATOM 1801 C C . TYR A 1 222 ? 1.192 -14.280 -0.077 1.00 81.69 222 TYR A C 1
ATOM 1803 O O . TYR A 1 222 ? 1.776 -15.248 -0.559 1.00 81.69 222 TYR A O 1
ATOM 1811 N N . GLY A 1 223 ? 0.151 -14.407 0.751 1.00 77.06 223 GLY A N 1
ATOM 1812 C CA . GLY A 1 223 ? -0.419 -15.720 1.081 1.00 77.06 223 GLY A CA 1
ATOM 1813 C C . GLY A 1 223 ? 0.557 -16.665 1.799 1.00 77.06 223 GLY A C 1
ATOM 1814 O O . GLY A 1 223 ? 0.405 -17.879 1.717 1.00 77.06 223 GLY A O 1
ATOM 1815 N N . GLY A 1 224 ? 1.561 -16.125 2.500 1.00 81.62 224 GLY A N 1
ATOM 1816 C CA . GLY A 1 224 ? 2.615 -16.899 3.170 1.00 81.62 224 GLY A CA 1
ATOM 1817 C C . GLY A 1 224 ? 3.837 -17.214 2.303 1.00 81.62 224 GLY A C 1
ATOM 1818 O O . GLY A 1 224 ? 4.774 -17.845 2.783 1.00 81.62 224 GLY A O 1
ATOM 1819 N N . GLU A 1 225 ? 3.868 -16.751 1.056 1.00 85.06 225 GLU A N 1
ATOM 1820 C CA . GLU A 1 225 ? 4.977 -16.996 0.140 1.00 85.06 225 GLU A CA 1
ATOM 1821 C C . GLU A 1 225 ? 5.701 -15.699 -0.227 1.00 85.06 225 GLU A C 1
ATOM 1823 O O . GLU A 1 225 ? 5.085 -14.649 -0.431 1.00 85.06 225 GLU A O 1
ATOM 1828 N N . GLU A 1 226 ? 7.025 -15.763 -0.351 1.00 89.44 226 GLU A N 1
ATOM 1829 C CA . GLU A 1 226 ? 7.820 -14.609 -0.756 1.00 89.44 226 GLU A CA 1
ATOM 1830 C C . GLU A 1 226 ? 7.545 -14.212 -2.216 1.00 89.44 226 GLU A C 1
ATOM 1832 O O . GLU A 1 226 ? 7.344 -15.032 -3.119 1.00 89.44 226 GLU A O 1
ATOM 1837 N N . SER A 1 227 ? 7.556 -12.906 -2.447 1.00 88.94 227 SER A N 1
ATOM 1838 C CA . SER A 1 227 ? 7.461 -12.283 -3.757 1.00 88.94 227 SER A CA 1
ATOM 1839 C C . SER A 1 227 ? 8.431 -11.117 -3.835 1.00 88.94 227 SER A C 1
ATOM 1841 O O . SER A 1 227 ? 8.715 -10.449 -2.838 1.00 88.94 227 SER A O 1
ATOM 1843 N N . ASN A 1 228 ? 8.948 -10.870 -5.028 1.00 88.88 228 ASN A N 1
ATOM 1844 C CA . ASN A 1 228 ? 9.785 -9.712 -5.261 1.00 88.88 228 ASN A CA 1
ATOM 1845 C C . ASN A 1 228 ? 8.911 -8.462 -5.395 1.00 88.88 228 ASN A C 1
ATOM 1847 O O . ASN A 1 228 ? 7.774 -8.525 -5.876 1.00 88.88 228 ASN A O 1
ATOM 1851 N N . VAL A 1 229 ? 9.470 -7.324 -4.992 1.00 88.12 229 VAL A N 1
ATOM 1852 C CA . VAL A 1 229 ? 8.839 -6.015 -5.138 1.00 88.12 229 VAL A CA 1
ATOM 1853 C C . VAL A 1 229 ? 9.837 -5.009 -5.693 1.00 88.12 229 VAL A C 1
ATOM 1855 O O . VAL A 1 229 ? 11.021 -5.017 -5.361 1.00 88.12 229 VAL A O 1
ATOM 1858 N N . GLY A 1 230 ? 9.329 -4.144 -6.555 1.00 89.56 230 GLY A N 1
ATOM 1859 C CA . GLY A 1 230 ? 10.084 -3.186 -7.343 1.00 89.56 230 GLY A CA 1
ATOM 1860 C C . GLY A 1 230 ? 9.182 -2.026 -7.700 1.00 89.56 230 GLY A C 1
ATOM 1861 O O . GLY A 1 230 ? 7.970 -2.086 -7.478 1.00 89.56 230 GLY A O 1
ATOM 1862 N N . SER A 1 231 ? 9.753 -0.956 -8.235 1.00 91.62 231 SER A N 1
ATOM 1863 C CA . SER A 1 231 ? 8.983 0.249 -8.516 1.00 91.62 231 SER A CA 1
ATOM 1864 C C . SER A 1 231 ? 9.318 0.895 -9.849 1.00 91.62 231 SER A C 1
ATOM 1866 O O . SER A 1 231 ? 10.448 0.844 -10.336 1.00 91.62 231 SER A O 1
ATOM 1868 N N . LEU A 1 232 ? 8.301 1.526 -10.428 1.00 94.25 232 LEU A N 1
ATOM 1869 C CA . LEU A 1 232 ? 8.409 2.404 -11.581 1.00 94.25 232 LEU A CA 1
ATOM 1870 C C . LEU A 1 232 ? 7.902 3.783 -11.186 1.00 94.25 232 LEU A C 1
ATOM 1872 O O . LEU A 1 232 ? 6.803 3.909 -10.655 1.00 94.25 232 LEU A O 1
ATOM 1876 N N . ARG A 1 233 ? 8.667 4.823 -11.493 1.00 93.50 233 ARG A N 1
ATOM 1877 C CA . ARG A 1 233 ? 8.184 6.200 -11.469 1.00 93.50 233 ARG A CA 1
ATOM 1878 C C . ARG A 1 233 ? 8.070 6.695 -12.898 1.00 93.50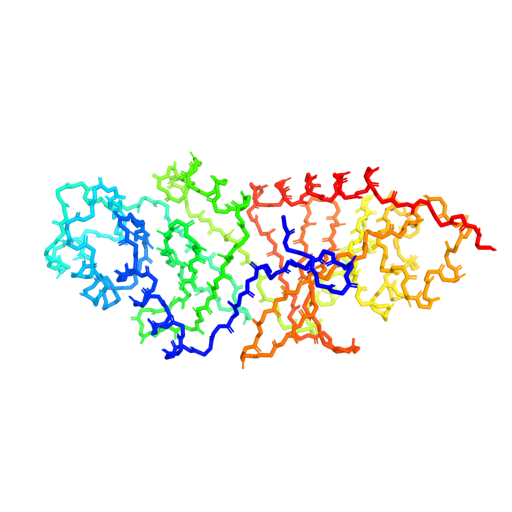 233 ARG A C 1
ATOM 1880 O O . ARG A 1 233 ? 9.048 6.660 -13.643 1.00 93.50 233 ARG A O 1
ATOM 1887 N N . ILE A 1 234 ? 6.892 7.181 -13.257 1.00 94.19 234 ILE A N 1
ATOM 1888 C CA . ILE A 1 234 ? 6.606 7.745 -14.571 1.00 94.19 234 ILE A CA 1
ATOM 1889 C C . ILE A 1 234 ? 6.077 9.154 -14.336 1.00 94.19 234 ILE A C 1
ATOM 1891 O O . ILE A 1 234 ? 4.992 9.341 -13.789 1.00 94.19 234 ILE A O 1
ATOM 1895 N N . ASN A 1 235 ? 6.873 10.160 -14.692 1.00 90.88 235 ASN A N 1
ATOM 1896 C CA . ASN A 1 235 ? 6.647 11.551 -14.307 1.00 90.88 235 ASN A CA 1
ATOM 1897 C C . ASN A 1 235 ? 6.496 11.707 -12.772 1.00 90.88 235 ASN A C 1
ATOM 1899 O O . ASN A 1 235 ? 7.468 11.559 -12.021 1.00 90.88 235 ASN A O 1
ATOM 1903 N N . HIS A 1 236 ? 5.289 12.026 -12.300 1.00 85.50 236 HIS A N 1
ATOM 1904 C CA . HIS A 1 236 ? 4.942 12.172 -10.882 1.00 85.50 236 HIS A CA 1
ATOM 1905 C C . HIS A 1 236 ? 4.215 10.946 -10.308 1.00 85.50 236 HIS A C 1
ATOM 1907 O O . HIS A 1 236 ? 4.005 10.878 -9.101 1.00 85.50 236 HIS A O 1
ATOM 1913 N N . GLU A 1 237 ? 3.842 9.981 -11.149 1.00 90.25 237 GLU A N 1
ATOM 1914 C CA . GLU A 1 237 ? 3.142 8.775 -10.720 1.00 90.25 237 GLU A CA 1
ATOM 1915 C C . GLU A 1 237 ? 4.132 7.680 -10.351 1.00 90.25 237 GLU A C 1
ATOM 1917 O O . GLU A 1 237 ? 5.179 7.508 -10.983 1.00 90.25 237 GLU A O 1
ATOM 1922 N N . LEU A 1 238 ? 3.768 6.911 -9.332 1.00 91.75 238 LEU A N 1
ATOM 1923 C CA . LEU A 1 238 ? 4.576 5.820 -8.832 1.00 91.75 238 LEU A CA 1
ATOM 1924 C C . LEU A 1 238 ? 3.774 4.528 -8.824 1.00 91.75 238 LEU A C 1
ATOM 1926 O O . LEU A 1 238 ? 2.663 4.481 -8.300 1.00 91.75 238 LEU A O 1
ATOM 1930 N N . PHE A 1 239 ? 4.402 3.481 -9.336 1.00 94.00 239 PHE A N 1
ATOM 1931 C CA . PHE A 1 239 ? 3.887 2.129 -9.390 1.00 94.00 239 PHE A CA 1
ATOM 1932 C C . PHE A 1 239 ? 4.794 1.200 -8.588 1.00 94.00 239 PHE A C 1
ATOM 1934 O O . PHE A 1 239 ? 6.013 1.239 -8.746 1.00 94.00 239 PHE A O 1
ATOM 1941 N N . SER A 1 240 ? 4.199 0.335 -7.776 1.00 91.88 240 SER A N 1
ATOM 1942 C CA . SER A 1 240 ? 4.836 -0.855 -7.220 1.00 91.88 240 SER A CA 1
ATOM 1943 C C . SER A 1 240 ? 4.431 -2.069 -8.046 1.00 91.88 240 SER A C 1
ATOM 1945 O O . SER A 1 240 ? 3.247 -2.276 -8.322 1.00 91.88 240 SER A O 1
ATOM 1947 N N . ILE A 1 241 ? 5.420 -2.871 -8.424 1.00 92.88 241 ILE A N 1
ATOM 1948 C CA . ILE A 1 241 ? 5.261 -4.100 -9.197 1.00 92.88 241 ILE A CA 1
ATOM 1949 C C . ILE A 1 241 ? 5.598 -5.270 -8.285 1.00 92.88 241 ILE A C 1
ATOM 1951 O O . ILE A 1 241 ? 6.672 -5.289 -7.683 1.00 92.88 241 ILE A O 1
ATOM 1955 N N . PHE A 1 242 ? 4.695 -6.244 -8.205 1.00 90.62 242 PHE A N 1
ATOM 1956 C CA . PHE A 1 242 ? 4.882 -7.463 -7.424 1.00 90.62 242 PHE A CA 1
ATOM 1957 C C . PHE A 1 242 ? 4.921 -8.665 -8.360 1.00 90.62 242 PHE A C 1
ATOM 1959 O O . PHE A 1 242 ? 4.029 -8.847 -9.200 1.00 90.62 242 PHE A O 1
ATOM 1966 N N . TRP A 1 243 ? 5.958 -9.487 -8.224 1.00 91.31 243 TRP A N 1
ATOM 1967 C CA . TRP A 1 243 ? 6.151 -10.640 -9.095 1.00 91.31 243 TRP A CA 1
ATOM 1968 C C . TRP A 1 243 ? 6.834 -11.803 -8.387 1.00 91.31 243 TRP A C 1
ATOM 1970 O O . TRP A 1 243 ? 7.499 -11.651 -7.360 1.00 91.31 243 TRP A O 1
ATOM 1980 N N . ARG A 1 244 ? 6.684 -12.982 -8.978 1.00 88.19 244 ARG A N 1
ATOM 1981 C CA . ARG A 1 244 ? 7.442 -14.180 -8.633 1.00 88.19 244 ARG A CA 1
ATOM 1982 C C . ARG A 1 244 ? 7.977 -14.784 -9.918 1.00 88.19 244 ARG A C 1
ATOM 1984 O O . ARG A 1 244 ? 7.234 -14.851 -10.893 1.00 88.19 244 ARG A O 1
ATOM 1991 N N . GLU A 1 245 ? 9.245 -15.190 -9.905 1.00 83.75 245 GLU A N 1
ATOM 1992 C CA . GLU A 1 245 ? 9.948 -15.660 -11.107 1.00 83.75 245 GLU A CA 1
ATOM 1993 C C . GLU A 1 245 ? 9.807 -14.626 -12.234 1.00 83.75 245 GLU A C 1
ATOM 1995 O O . GLU A 1 245 ? 10.278 -13.503 -12.067 1.00 83.75 245 GLU A O 1
ATOM 2000 N N . ASP A 1 246 ? 9.095 -14.951 -13.313 1.00 79.94 246 ASP A N 1
ATOM 2001 C CA . ASP A 1 246 ? 8.807 -14.037 -14.425 1.00 79.94 246 ASP A CA 1
ATOM 2002 C C . ASP A 1 246 ? 7.336 -13.580 -14.482 1.00 79.94 246 ASP A C 1
ATOM 2004 O O . ASP A 1 246 ? 6.920 -12.887 -15.413 1.00 79.94 246 ASP A O 1
ATOM 2008 N N . ARG A 1 247 ? 6.518 -13.932 -13.481 1.00 88.44 247 ARG A N 1
ATOM 2009 C CA . ARG A 1 247 ? 5.084 -13.625 -13.453 1.00 88.44 247 ARG A CA 1
ATOM 2010 C C . ARG A 1 247 ? 4.763 -12.463 -12.519 1.00 88.44 247 ARG A C 1
ATOM 2012 O O . ARG A 1 247 ? 4.830 -12.583 -11.296 1.00 88.44 247 ARG A O 1
ATOM 2019 N N . ILE A 1 248 ? 4.292 -11.366 -13.107 1.00 91.69 248 ILE A N 1
ATOM 2020 C CA . ILE A 1 248 ? 3.657 -10.259 -12.382 1.00 91.69 248 ILE A CA 1
ATOM 2021 C C . ILE A 1 248 ? 2.244 -10.679 -11.974 1.00 91.69 248 ILE A C 1
ATOM 2023 O O . ILE A 1 248 ? 1.478 -11.201 -12.791 1.00 91.69 248 ILE A O 1
ATOM 2027 N N . PHE A 1 249 ? 1.900 -10.449 -10.709 1.00 89.00 249 PHE A N 1
ATOM 2028 C CA . PHE A 1 249 ? 0.576 -10.767 -10.168 1.00 89.00 249 PHE A CA 1
ATOM 2029 C C . PHE A 1 249 ? -0.125 -9.564 -9.532 1.00 89.00 249 PHE A C 1
ATOM 2031 O O . PHE A 1 249 ? -1.318 -9.643 -9.259 1.00 89.00 249 PHE A O 1
ATOM 2038 N N . ASN A 1 250 ? 0.582 -8.457 -9.291 1.00 88.81 250 ASN A N 1
ATOM 2039 C CA . ASN A 1 250 ? -0.032 -7.242 -8.769 1.00 88.81 250 ASN A CA 1
ATOM 2040 C C . ASN A 1 250 ? 0.713 -5.995 -9.265 1.00 88.81 250 ASN A C 1
ATOM 2042 O O . ASN A 1 250 ? 1.947 -5.959 -9.268 1.00 88.81 250 ASN A O 1
ATOM 2046 N N . VAL A 1 251 ? -0.050 -4.978 -9.662 1.00 93.81 251 VAL A N 1
ATOM 2047 C CA . VAL A 1 251 ? 0.440 -3.640 -9.999 1.00 93.81 251 VAL A CA 1
ATOM 2048 C C . VAL A 1 251 ? -0.348 -2.647 -9.158 1.00 93.81 251 VAL A C 1
ATOM 2050 O O . VAL A 1 251 ? -1.577 -2.635 -9.190 1.00 93.81 251 VAL A O 1
ATOM 2053 N N . MET A 1 252 ? 0.357 -1.806 -8.409 1.00 93.06 252 MET A N 1
ATOM 2054 C CA . MET A 1 252 ? -0.254 -0.815 -7.529 1.00 93.06 252 MET A CA 1
ATOM 2055 C C . MET A 1 252 ? 0.278 0.576 -7.851 1.00 93.06 252 MET A C 1
ATOM 2057 O O . MET A 1 252 ? 1.477 0.796 -7.737 1.00 93.06 252 MET A O 1
ATOM 2061 N N . ARG A 1 253 ? -0.595 1.522 -8.200 1.00 93.81 253 ARG A N 1
ATOM 2062 C CA . ARG A 1 253 ? -0.264 2.947 -8.308 1.00 93.81 253 ARG A CA 1
ATOM 2063 C C . ARG A 1 253 ? -0.572 3.653 -6.996 1.00 93.81 253 ARG A C 1
ATOM 2065 O O . ARG A 1 253 ? -1.643 3.450 -6.438 1.00 93.81 253 ARG A O 1
ATOM 2072 N N . TYR A 1 254 ? 0.327 4.510 -6.532 1.00 89.56 254 TYR A N 1
ATOM 2073 C CA . TYR A 1 254 ? 0.035 5.428 -5.431 1.00 89.56 254 TYR A CA 1
ATOM 2074 C C . TYR A 1 254 ? -0.599 6.701 -5.986 1.00 89.56 254 TYR A C 1
ATOM 2076 O O . TYR A 1 254 ? 0.031 7.412 -6.767 1.00 89.56 254 TYR A O 1
ATOM 2084 N N . ASP A 1 255 ? -1.834 6.980 -5.577 1.00 84.94 255 ASP A N 1
ATOM 2085 C CA . ASP A 1 255 ? -2.584 8.167 -6.007 1.00 84.94 255 ASP A CA 1
ATOM 2086 C C . ASP A 1 255 ? -2.356 9.356 -5.063 1.00 84.94 255 ASP A C 1
ATOM 2088 O O . ASP A 1 255 ? -2.490 10.516 -5.448 1.00 84.94 255 ASP A O 1
ATOM 2092 N N . ASN A 1 256 ? -1.939 9.080 -3.826 1.00 80.12 256 ASN A N 1
ATOM 2093 C CA . ASN A 1 256 ? -1.621 10.115 -2.860 1.00 80.12 256 ASN A CA 1
ATOM 2094 C C . ASN A 1 256 ? -0.200 10.685 -3.070 1.00 80.12 256 ASN A C 1
ATOM 2096 O O . ASN A 1 256 ? 0.809 9.977 -2.967 1.00 80.12 256 ASN A O 1
ATOM 2100 N N . LEU A 1 257 ? -0.118 12.007 -3.270 1.00 74.50 257 LEU A N 1
ATOM 2101 C CA . LEU A 1 257 ? 1.134 12.736 -3.511 1.00 74.50 257 LEU A CA 1
ATOM 2102 C C . LEU A 1 257 ? 2.158 12.613 -2.373 1.00 74.50 257 LEU A C 1
ATOM 2104 O O . LEU A 1 257 ? 3.359 12.644 -2.631 1.00 74.50 257 LEU A O 1
ATOM 2108 N N . ILE A 1 258 ? 1.729 12.475 -1.116 1.00 76.88 258 ILE A N 1
ATOM 2109 C CA . ILE A 1 258 ? 2.644 12.354 0.029 1.00 76.88 258 ILE A CA 1
ATOM 2110 C C . ILE A 1 258 ? 3.444 11.055 -0.086 1.00 76.88 258 ILE A C 1
ATOM 2112 O O . ILE A 1 258 ? 4.674 11.080 0.022 1.00 76.88 258 ILE A O 1
ATOM 2116 N N . PHE A 1 259 ? 2.763 9.935 -0.343 1.00 74.81 259 PHE A N 1
ATOM 2117 C CA . PHE A 1 259 ? 3.412 8.633 -0.494 1.00 74.81 259 PHE A CA 1
ATOM 2118 C C . PHE A 1 259 ? 4.232 8.553 -1.784 1.00 74.81 259 PHE A C 1
ATOM 2120 O O . PHE A 1 259 ? 5.372 8.086 -1.744 1.00 74.81 259 PHE A O 1
ATOM 2127 N N . GLY A 1 260 ? 3.720 9.099 -2.894 1.00 73.38 260 GLY A N 1
ATOM 2128 C CA . GLY A 1 260 ? 4.475 9.210 -4.147 1.00 73.38 260 GLY A CA 1
ATOM 2129 C C . GLY A 1 260 ? 5.778 10.008 -3.987 1.00 73.38 260 GLY A C 1
ATOM 2130 O O . GLY A 1 260 ? 6.841 9.579 -4.446 1.00 73.38 260 GLY A O 1
ATOM 2131 N N . ASN A 1 261 ? 5.737 11.125 -3.254 1.00 78.44 261 ASN A N 1
ATOM 2132 C CA . ASN A 1 261 ? 6.914 11.946 -2.962 1.00 78.44 261 ASN A CA 1
ATOM 2133 C C . ASN A 1 261 ? 7.897 11.252 -2.012 1.00 78.44 261 ASN A C 1
ATOM 2135 O O . ASN A 1 261 ? 9.109 11.321 -2.229 1.00 78.44 261 ASN A O 1
ATOM 2139 N N . PHE A 1 262 ? 7.401 10.582 -0.966 1.00 78.38 262 PHE A N 1
ATOM 2140 C CA . PHE A 1 262 ? 8.241 9.808 -0.048 1.00 78.38 262 PHE A CA 1
ATOM 2141 C C . PHE A 1 262 ? 9.032 8.738 -0.808 1.00 78.38 262 PHE A C 1
ATOM 2143 O O . PHE A 1 262 ? 10.260 8.710 -0.744 1.00 78.38 262 PHE A O 1
ATOM 2150 N N . LEU A 1 263 ? 8.344 7.918 -1.598 1.00 76.69 263 LEU A N 1
ATOM 2151 C CA . LEU A 1 263 ? 8.970 6.834 -2.350 1.00 76.69 263 LEU A CA 1
ATOM 2152 C C . LEU A 1 263 ? 9.867 7.345 -3.492 1.00 76.69 263 LEU A C 1
ATOM 2154 O O . LEU A 1 263 ? 10.888 6.725 -3.790 1.00 76.69 263 LEU A O 1
ATOM 2158 N N . SER A 1 264 ? 9.574 8.515 -4.068 1.00 78.81 264 SER A N 1
ATOM 2159 C CA . SER A 1 264 ? 10.491 9.183 -5.006 1.00 78.81 264 SER A CA 1
ATOM 2160 C C . SER A 1 264 ? 11.830 9.534 -4.350 1.00 78.81 264 SER A C 1
ATOM 2162 O O . SER A 1 264 ? 12.883 9.281 -4.931 1.00 78.81 264 SER A O 1
ATOM 2164 N N . ARG A 1 265 ? 11.818 10.037 -3.108 1.00 81.31 265 ARG A N 1
ATOM 2165 C CA . ARG A 1 265 ? 13.056 10.318 -2.355 1.00 81.31 265 ARG A CA 1
ATOM 2166 C C . ARG A 1 265 ? 13.830 9.044 -2.026 1.00 81.31 265 ARG A C 1
ATOM 2168 O O . ARG A 1 265 ? 15.062 9.054 -2.045 1.00 81.31 265 ARG A O 1
ATOM 2175 N N . VAL A 1 266 ? 13.121 7.949 -1.742 1.00 79.44 266 VAL A N 1
ATOM 2176 C CA . VAL A 1 266 ? 13.733 6.624 -1.552 1.00 79.44 266 VAL A CA 1
ATOM 2177 C C . VAL A 1 266 ? 14.460 6.187 -2.826 1.00 79.44 266 VAL A C 1
ATOM 2179 O O . VAL A 1 266 ? 15.611 5.760 -2.737 1.00 79.44 266 VAL A O 1
ATOM 2182 N N . PHE A 1 267 ? 13.852 6.367 -4.006 1.00 83.69 267 PHE A N 1
ATOM 2183 C CA . PHE A 1 267 ? 14.514 6.092 -5.285 1.00 83.69 267 PHE A CA 1
ATOM 2184 C C . PHE A 1 267 ? 15.784 6.929 -5.470 1.00 83.69 267 PHE A C 1
ATOM 2186 O O . PHE A 1 267 ? 16.842 6.372 -5.747 1.00 83.69 267 PHE A O 1
ATOM 2193 N N . ASP A 1 268 ? 15.708 8.251 -5.295 1.00 84.56 268 ASP A N 1
ATOM 2194 C CA . ASP A 1 268 ? 16.862 9.139 -5.507 1.00 84.56 268 ASP A CA 1
ATOM 2195 C C . ASP A 1 268 ? 18.026 8.793 -4.565 1.00 84.56 268 ASP A C 1
ATOM 2197 O O . ASP A 1 268 ? 19.201 8.835 -4.943 1.00 84.56 268 ASP A O 1
ATOM 2201 N N . THR A 1 269 ? 17.692 8.369 -3.345 1.00 82.25 269 THR A N 1
ATOM 2202 C CA . THR A 1 269 ? 18.655 7.866 -2.363 1.00 82.25 269 THR A CA 1
ATOM 2203 C C . THR A 1 269 ? 19.276 6.555 -2.845 1.00 82.25 269 THR A C 1
ATOM 2205 O O . THR A 1 269 ? 20.500 6.445 -2.907 1.00 82.25 269 THR A O 1
ATOM 2208 N N . ALA A 1 270 ? 18.462 5.579 -3.260 1.00 82.25 270 ALA A N 1
ATOM 2209 C CA . ALA A 1 270 ? 18.943 4.314 -3.812 1.00 82.25 270 ALA A CA 1
ATOM 2210 C C . ALA A 1 270 ? 19.839 4.532 -5.043 1.00 82.25 270 ALA A C 1
ATOM 2212 O O . ALA A 1 270 ? 20.892 3.909 -5.157 1.00 82.25 270 ALA A O 1
ATOM 2213 N N . TRP A 1 271 ? 19.485 5.474 -5.920 1.00 84.88 271 TRP A N 1
ATOM 2214 C CA . TRP A 1 271 ? 20.281 5.847 -7.087 1.00 84.88 271 TRP A CA 1
ATOM 2215 C C . TRP A 1 271 ? 21.658 6.380 -6.692 1.00 84.88 271 TRP A C 1
ATOM 2217 O O . TRP A 1 271 ? 22.673 5.934 -7.237 1.00 84.88 271 TRP A O 1
ATOM 2227 N N . LYS A 1 272 ? 21.717 7.287 -5.710 1.00 84.31 272 LYS A N 1
ATOM 2228 C CA . LYS A 1 272 ? 22.973 7.861 -5.203 1.00 84.31 272 LYS A CA 1
ATOM 2229 C C . LYS A 1 272 ? 23.936 6.788 -4.686 1.00 84.31 272 LYS A C 1
ATOM 2231 O O . LYS A 1 272 ? 25.137 6.914 -4.902 1.00 84.31 272 LYS A O 1
ATOM 2236 N N . TYR A 1 273 ? 23.413 5.748 -4.036 1.00 82.50 273 TYR A N 1
ATOM 2237 C CA . TYR A 1 273 ? 24.208 4.654 -3.464 1.00 82.50 273 TYR A CA 1
ATOM 2238 C C . TYR A 1 273 ? 24.373 3.439 -4.390 1.00 82.50 273 TYR A C 1
ATOM 2240 O O . TYR A 1 273 ? 25.138 2.526 -4.076 1.00 82.50 273 TYR A O 1
ATOM 2248 N N . SER A 1 274 ? 23.678 3.410 -5.527 1.00 82.19 274 SER A N 1
ATOM 2249 C CA . SER A 1 274 ? 23.825 2.353 -6.527 1.00 82.19 274 SER A CA 1
ATOM 2250 C C . SER A 1 274 ? 25.172 2.452 -7.249 1.00 82.19 274 SER A C 1
ATOM 2252 O O . SER A 1 274 ? 25.726 3.536 -7.452 1.00 82.19 274 SER A O 1
ATOM 2254 N N . LYS A 1 275 ? 25.719 1.296 -7.629 1.00 81.62 275 LYS A N 1
ATOM 2255 C CA . LYS A 1 275 ? 27.033 1.205 -8.272 1.00 81.62 275 LYS A CA 1
ATOM 2256 C C . LYS A 1 275 ? 26.877 1.320 -9.782 1.00 81.62 275 LYS A C 1
ATOM 2258 O O . LYS A 1 275 ? 25.988 0.692 -10.361 1.00 81.62 275 LYS A O 1
ATOM 2263 N N . LYS A 1 276 ? 27.770 2.085 -10.417 1.00 77.06 276 LYS A N 1
ATOM 2264 C CA . LYS A 1 276 ? 27.930 2.045 -11.875 1.00 77.06 276 LYS A CA 1
ATOM 2265 C C . LYS A 1 276 ? 28.238 0.612 -12.302 1.00 77.06 276 LYS A C 1
ATOM 2267 O O . LYS A 1 276 ? 28.947 -0.106 -11.596 1.00 77.06 276 LYS A O 1
ATOM 2272 N N . LEU A 1 277 ? 27.728 0.228 -13.464 1.00 69.00 277 LEU A N 1
ATOM 2273 C CA . LEU A 1 277 ? 28.058 -1.037 -14.106 1.00 69.00 277 LEU A CA 1
ATOM 2274 C C . LEU A 1 277 ? 29.459 -0.946 -14.725 1.00 69.00 277 LEU A C 1
ATOM 2276 O O . LEU A 1 277 ? 29.619 -0.945 -15.935 1.00 69.00 277 LEU A O 1
ATOM 2280 N N . THR A 1 278 ? 30.501 -0.806 -13.906 1.00 56.50 278 THR A N 1
ATOM 2281 C CA . THR A 1 278 ? 31.871 -0.930 -14.415 1.00 56.50 278 THR A CA 1
ATOM 2282 C C . THR A 1 278 ? 32.138 -2.400 -14.722 1.00 56.50 278 THR A C 1
ATOM 2284 O O . THR A 1 278 ? 31.755 -3.266 -13.931 1.00 56.50 278 THR A O 1
ATOM 2287 N N . GLY A 1 279 ? 32.749 -2.672 -15.879 1.00 51.81 279 GLY A N 1
ATOM 2288 C CA . GLY A 1 279 ? 33.140 -4.019 -16.292 1.00 51.81 279 GLY A CA 1
ATOM 2289 C C . GLY A 1 279 ? 33.864 -4.759 -15.167 1.00 51.81 279 GLY A C 1
ATOM 2290 O O . GLY A 1 279 ? 34.667 -4.161 -14.450 1.00 51.81 279 GLY A O 1
ATOM 2291 N N . ALA A 1 280 ? 33.493 -6.026 -14.981 1.00 39.22 280 ALA A N 1
ATOM 2292 C CA . ALA A 1 280 ? 34.344 -6.980 -14.284 1.00 39.22 280 ALA A CA 1
ATOM 2293 C C . ALA A 1 280 ? 35.584 -7.244 -15.141 1.00 39.22 280 ALA A C 1
ATOM 2295 O O . ALA A 1 280 ? 35.408 -7.254 -16.384 1.00 39.22 280 ALA A O 1
#

Sequence (280 aa):
MPLDQGRYVLKVGEIFEIPKGLAQIEEDLRRSRKARLNNLPTDLAVKFLPLTVGYKGLEVGLVDETQKRTVPGLPDSAKVVKSQWYQIFLGDRLNMGEILTPTALYHVLWKPDQIRRIFQVTDPNFLEFVWKKNFMMRMEDEQIYATVFDRHEGLDVIREKVKKAAVFRACVVPPALLRDLLPFALKADYRIITSRRDPLVAQLKADPEVRSGSEAKIYFVYGGEESNVGSLRINHELFSIFWREDRIFNVMRYDNLIFGNFLSRVFDTAWKYSKKLTGA

Secondary structure (DSSP, 8-state):
--EETTEEEEEEEEEEPHHHHHHHHHHHHHH-S--EEES--HHHHHHHGGGGTT-TT-EEEESSHHHHHHSTT--TT-EE-SPPEEEEETTEEEEEEEEE-SS-EEEEEEETTEEEEEEEE--HHHHHHHHHH-HHHH--S-EEEEEEE-HHHHHHHHHHHHTT-SEEEEES--HHHHHHHHHHHTTSEEEEEE-TT-HHHHHTTT-TTEEEPPS-EEEEEETTEEEEEEEEEETTEEEEEEEETTEEEEEEEE--HHHHHHHHHHHHHHHHHSEE----